Protein AF-A0A1Y2BJJ4-F1 (afdb_monomer)

pLDDT: mean 84.68, std 14.24, range [34.88, 98.19]

Nearest PDB structures (foldseek):
  5oen-assembly1_B  TM=4.700E-01  e=1.816E+00  Mus musculus
  6ox7-assembly1_C  TM=5.201E-01  e=9.234E+00  Homo sapiens

Mean predicted aligned error: 16.14 Å

Secondary structure (DSSP, 8-state):
------GGGS-HHHHHHHHHHHHHHS------PPPHHHHHHHHHHHHHHHHHHHTT-PPPPHHHHHHTS-SSTTS-----TTSPPPSS-------------GGG-TTTS----HHHHHHHTTTHHHHHHHHHHHHHHHHHHHHHHHHHS-TTTHHHHHHHHHHHHHHHHHHHHHHHHHHHHHHHHHHHHHHHHHHHHHHHTTPPP----HHHHHHHHHHHHHHHHHHHHHHHHHHHHHHHHHHHHHHHHHHH-SS-TT-----

Organism: NCBI:txid71784

Sequence (263 aa):
MKLILGLDTVPLETLARAQASLSLAHREQPEAGPSRNADAVAAVRAQLAETRKRKGRSERTDEEAERMRRDSKHAPTAMSSKKQVTRFRTVVTIPKAERRDPRFSTVSAGHVDPNLHSKAYDFLPGMLRSELEQLKSAVKVAIKAERNCPRAERPARVSERERLENELARMRTRVERTEREARERDVLSAAKKAEAQKRKDGKGEWYMKKSEKRDLLLKSKFNALEERGGKSAVKKAVEKKRKKIASKEKKSRPFAKGAKDDA

Foldseek 3Di:
DDDPDDPVPPPVVVVVVVVVVVVVVVCPDPPVDQPPLNVVVVVLVVVVVVVCVVVVPDDDPVVVVVQQDDPDPPDDGDDDPVDDDDPDDDDDDDPDDDPDDLVPDCVNVPDDDPVVVCVVPVCVLVVLVVVLVVLVVVLVVLVVCLVPDDPVCNVVSVVVSVVSVVVNVVSVVVNVVVVLVVLLVVLVVVVVVVQVVVVVVPDDDDDDDPVNSVVSSVVSVLVVQCVVPNPVSSVVVVVVVVVVVVVVVCVPDPDHDPPDPPD

Solvent-accessible surface area (backbone atoms only — not comparable to full-atom values): 16017 Å² total; per-residue (Å²): 136,86,84,87,75,62,78,85,79,54,58,67,68,60,55,53,52,51,50,50,51,48,55,46,69,75,45,68,72,81,66,87,61,75,50,75,64,54,52,51,51,49,48,51,51,50,52,54,51,50,59,40,56,77,65,72,57,76,82,75,54,71,69,62,53,56,75,53,55,57,96,44,96,84,53,80,68,86,74,66,87,88,60,78,81,72,93,68,81,88,81,79,85,72,87,75,86,76,89,64,57,60,84,79,23,64,83,70,62,45,80,84,54,72,68,59,51,50,62,78,48,58,63,49,68,59,52,53,51,52,52,45,53,51,38,53,51,51,37,55,49,33,54,51,50,40,71,73,45,57,82,87,52,31,66,62,36,50,54,51,31,53,52,41,50,52,48,41,54,52,46,52,51,50,48,55,49,52,56,49,53,51,51,53,50,51,56,53,48,50,53,51,53,54,49,54,49,45,37,73,77,67,45,74,97,78,79,83,49,75,65,58,53,50,51,52,50,50,51,52,54,48,50,56,37,29,75,75,52,33,70,64,44,42,51,52,53,52,50,54,49,50,54,53,48,55,52,48,54,64,68,67,46,95,62,64,95,82,67,71,85,91,122

Radius of gyration: 35.5 Å; Cα contacts (8 Å, |Δi|>4): 72; chains: 1; bounding box: 100×70×66 Å

InterPro domains:
  IPR009292 rRNA biogenesis protein RRP36 [PF06102] (70-251)
  IPR009292 rRNA biogenesis protein RRP36 [PTHR21738] (8-257)

Structure (mmCIF, N/CA/C/O backbone):
data_AF-A0A1Y2BJJ4-F1
#
_entry.id   AF-A0A1Y2BJJ4-F1
#
loop_
_atom_site.group_PDB
_atom_site.id
_atom_site.type_symbol
_atom_site.label_atom_id
_atom_site.label_alt_id
_atom_site.label_comp_id
_atom_site.label_asym_id
_atom_site.label_entity_id
_atom_site.label_seq_id
_atom_site.pdbx_PDB_ins_code
_atom_site.Cartn_x
_atom_site.Cartn_y
_atom_site.Cartn_z
_atom_site.occupancy
_atom_site.B_iso_or_equiv
_atom_site.auth_seq_id
_atom_site.auth_comp_id
_atom_site.auth_asym_id
_atom_site.auth_atom_id
_atom_site.pdbx_PDB_model_num
ATOM 1 N N . MET A 1 1 ? -74.609 3.498 25.469 1.00 42.56 1 MET A N 1
ATOM 2 C CA . MET A 1 1 ? -74.889 2.253 24.720 1.00 42.56 1 MET A CA 1
ATOM 3 C C . MET A 1 1 ? -73.599 1.791 24.059 1.00 42.56 1 MET A C 1
ATOM 5 O O . MET A 1 1 ? -73.027 2.554 23.295 1.00 42.56 1 MET A O 1
ATOM 9 N N . LYS A 1 2 ? -73.081 0.614 24.435 1.00 45.41 2 LYS A N 1
ATOM 10 C CA . LYS A 1 2 ? -71.845 0.036 23.878 1.00 45.41 2 LYS A CA 1
ATOM 11 C C . LYS A 1 2 ? -72.189 -0.692 22.576 1.00 45.41 2 LYS A C 1
ATOM 13 O O . LYS A 1 2 ? -72.869 -1.710 22.629 1.00 45.41 2 LYS A O 1
ATOM 18 N N . LEU A 1 3 ? -71.729 -0.181 21.437 1.00 50.12 3 LEU A N 1
ATOM 19 C CA . LEU A 1 3 ? -71.761 -0.916 20.173 1.00 50.12 3 LEU A CA 1
ATOM 20 C C . LEU A 1 3 ? -70.530 -1.825 20.126 1.00 50.12 3 LEU A C 1
ATOM 22 O O . LEU A 1 3 ? -69.419 -1.365 19.888 1.00 50.12 3 LEU A O 1
ATOM 26 N N . ILE A 1 4 ? -70.736 -3.110 20.406 1.00 56.97 4 ILE A N 1
ATOM 27 C CA . ILE A 1 4 ? -69.786 -4.176 20.082 1.00 56.97 4 ILE A CA 1
ATOM 28 C C . ILE A 1 4 ? -70.339 -4.824 18.813 1.00 56.97 4 ILE A C 1
ATOM 30 O O . ILE A 1 4 ? -71.107 -5.777 18.884 1.00 56.97 4 ILE A O 1
ATOM 34 N N . LEU A 1 5 ? -70.035 -4.245 17.654 1.00 60.94 5 LEU A N 1
ATOM 35 C CA . LEU A 1 5 ? -70.296 -4.877 16.362 1.00 60.94 5 LEU A CA 1
ATOM 36 C C . LEU A 1 5 ? -68.935 -5.202 15.748 1.00 60.94 5 LEU A C 1
ATOM 38 O O . LEU A 1 5 ? -68.121 -4.305 15.533 1.00 60.94 5 LEU A O 1
ATOM 42 N N . GLY A 1 6 ? -68.664 -6.495 15.570 1.00 66.00 6 GLY A N 1
ATOM 43 C CA . GLY A 1 6 ? -67.457 -6.980 14.903 1.00 66.00 6 GLY A CA 1
ATOM 44 C C . GLY A 1 6 ? -67.446 -6.598 13.422 1.00 66.00 6 GLY A C 1
ATOM 45 O O . GLY A 1 6 ? -68.491 -6.320 12.840 1.00 66.00 6 GLY A O 1
ATOM 46 N N . LEU A 1 7 ? -66.260 -6.598 12.810 1.00 64.19 7 LEU A N 1
ATOM 47 C CA . LEU A 1 7 ? -66.050 -6.222 11.402 1.00 64.19 7 LEU A CA 1
ATOM 48 C C . LEU A 1 7 ? -66.848 -7.086 10.405 1.00 64.19 7 LEU A C 1
ATOM 50 O O . LEU A 1 7 ? -67.048 -6.668 9.270 1.00 64.19 7 LEU A O 1
ATOM 54 N N . ASP A 1 8 ? -67.336 -8.246 10.842 1.00 71.06 8 ASP A N 1
ATOM 55 C CA . ASP A 1 8 ? -68.040 -9.233 10.018 1.00 71.06 8 ASP A CA 1
ATOM 56 C C . ASP A 1 8 ? -69.488 -8.830 9.686 1.00 71.06 8 ASP A C 1
ATOM 58 O O . ASP A 1 8 ? -70.072 -9.344 8.735 1.00 71.06 8 AS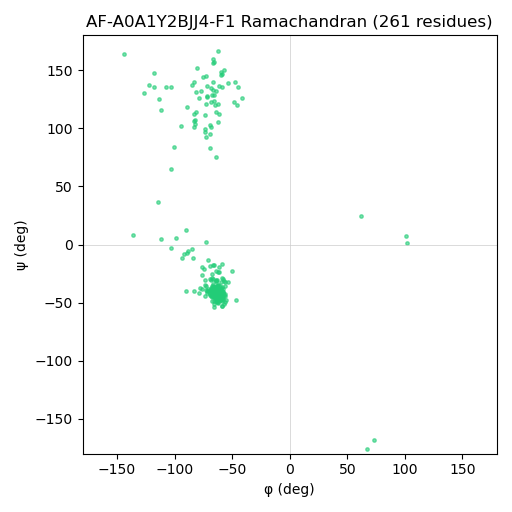P A O 1
ATOM 62 N N . THR A 1 9 ? -70.087 -7.907 10.451 1.00 80.38 9 THR A N 1
ATOM 63 C CA . THR A 1 9 ? -71.452 -7.403 10.195 1.00 80.38 9 THR A CA 1
ATOM 64 C C . THR A 1 9 ? -71.476 -6.205 9.249 1.00 80.38 9 THR A C 1
ATOM 66 O O . THR A 1 9 ? -72.548 -5.739 8.858 1.00 80.38 9 THR A O 1
ATOM 69 N N . VAL A 1 10 ? -70.302 -5.696 8.875 1.00 82.12 10 VAL A N 1
ATOM 70 C CA . VAL A 1 10 ? -70.159 -4.541 7.997 1.00 82.12 10 VAL A CA 1
ATOM 71 C C . VAL A 1 10 ? -70.114 -5.040 6.548 1.00 82.12 10 VAL A C 1
ATOM 73 O O . VAL A 1 10 ? -69.208 -5.798 6.197 1.00 82.12 10 VAL A O 1
ATOM 76 N N . PRO A 1 11 ? -71.067 -4.649 5.678 1.00 86.12 11 PRO A N 1
ATOM 77 C CA . PRO A 1 11 ? -71.100 -5.133 4.304 1.00 86.12 11 PRO A CA 1
ATOM 78 C C . PRO A 1 11 ? -69.801 -4.780 3.578 1.00 86.12 11 PRO A C 1
ATOM 80 O O . PRO A 1 11 ? -69.312 -3.650 3.667 1.00 86.12 11 PRO A O 1
ATOM 83 N N . LEU A 1 12 ? -69.254 -5.746 2.836 1.00 83.12 12 LEU A N 1
ATOM 84 C CA . LEU A 1 12 ? -67.922 -5.670 2.223 1.00 83.12 12 LEU A CA 1
ATOM 85 C C . LEU A 1 12 ? -67.727 -4.412 1.359 1.00 83.12 12 LEU A C 1
ATOM 87 O O . LEU A 1 12 ? -66.643 -3.838 1.305 1.00 83.12 12 LEU A O 1
ATOM 91 N N . GLU A 1 13 ? -68.804 -3.947 0.729 1.00 83.06 13 GLU A N 1
ATOM 92 C CA . GLU A 1 13 ? -68.834 -2.732 -0.081 1.00 83.06 13 GLU A CA 1
ATOM 93 C C . GLU A 1 13 ? -68.514 -1.470 0.736 1.00 83.06 13 GLU A C 1
ATOM 95 O O . GLU A 1 13 ? -67.790 -0.587 0.278 1.00 83.06 13 GLU A O 1
ATOM 100 N N . THR A 1 14 ? -68.976 -1.402 1.986 1.00 86.25 14 THR A N 1
ATOM 101 C CA . THR A 1 14 ? -68.681 -0.279 2.887 1.00 86.25 14 THR A CA 1
ATOM 102 C C . THR A 1 14 ? -67.240 -0.311 3.393 1.00 86.25 14 THR A C 1
ATOM 104 O O . THR A 1 14 ? -66.610 0.744 3.478 1.00 86.25 14 THR A O 1
ATOM 107 N N . LEU A 1 15 ? -66.670 -1.502 3.615 1.00 83.00 15 LEU A N 1
ATOM 108 C CA . LEU A 1 15 ? -65.241 -1.661 3.911 1.00 83.00 15 LEU A CA 1
ATOM 109 C C . LEU A 1 15 ? -64.368 -1.263 2.715 1.00 83.00 15 LEU A C 1
ATOM 111 O O . LEU A 1 15 ? -63.397 -0.528 2.890 1.00 83.00 15 LEU A O 1
ATOM 115 N N . ALA A 1 16 ? -64.738 -1.668 1.497 1.00 83.81 16 ALA A N 1
ATOM 116 C CA . ALA A 1 16 ? -64.024 -1.293 0.277 1.00 83.81 16 ALA A CA 1
ATOM 117 C C . ALA A 1 16 ? -64.062 0.227 0.037 1.00 83.81 16 ALA A C 1
ATOM 119 O O . ALA A 1 16 ? -63.047 0.837 -0.304 1.00 83.81 16 ALA A O 1
ATOM 120 N N . ARG A 1 17 ? -65.211 0.869 0.284 1.00 85.00 17 ARG A N 1
ATOM 121 C CA . ARG A 1 17 ? -65.374 2.325 0.159 1.00 85.00 17 ARG A CA 1
ATOM 122 C C . ARG A 1 17 ? -64.568 3.088 1.216 1.00 85.00 17 ARG A C 1
ATOM 124 O O . ARG A 1 17 ? -63.949 4.097 0.887 1.00 85.00 17 ARG A O 1
ATOM 131 N N . ALA A 1 18 ? -64.507 2.570 2.445 1.00 85.25 18 ALA A N 1
ATOM 132 C CA . ALA A 1 18 ? -63.682 3.122 3.520 1.00 85.25 18 ALA A CA 1
ATOM 133 C C . ALA A 1 18 ? -62.173 2.969 3.242 1.00 85.25 18 ALA A C 1
ATOM 135 O O . ALA A 1 18 ? -61.397 3.899 3.476 1.00 85.25 18 ALA A O 1
ATOM 136 N N . GLN A 1 19 ? -61.749 1.829 2.685 1.00 82.94 19 GLN A N 1
ATOM 137 C CA . GLN A 1 19 ? -60.368 1.621 2.239 1.00 82.94 19 GLN A CA 1
ATOM 138 C C . GLN A 1 19 ? -60.000 2.554 1.084 1.00 82.94 19 GLN A C 1
ATOM 140 O O . GLN A 1 19 ? -58.917 3.138 1.097 1.00 82.94 19 GLN A O 1
ATOM 145 N N . ALA A 1 20 ? -60.908 2.766 0.127 1.00 83.19 20 ALA A N 1
ATOM 146 C CA . ALA A 1 20 ? -60.702 3.721 -0.955 1.00 83.19 20 ALA A CA 1
ATOM 147 C C . ALA A 1 20 ? -60.554 5.154 -0.418 1.00 83.19 20 ALA A C 1
ATOM 149 O O . ALA A 1 20 ? -59.605 5.840 -0.796 1.00 83.19 20 ALA A O 1
ATOM 150 N N . SER A 1 21 ? -61.401 5.588 0.525 1.00 80.19 21 SER A N 1
ATOM 151 C CA . SER A 1 21 ? -61.276 6.918 1.139 1.00 80.19 21 SER A CA 1
ATOM 152 C C . SER A 1 21 ? -60.011 7.080 1.984 1.00 80.19 21 SER A C 1
ATOM 154 O O . SER A 1 21 ? -59.398 8.141 1.946 1.00 80.19 21 SER A O 1
ATOM 156 N N . LEU A 1 22 ? -59.566 6.034 2.690 1.00 75.44 22 LEU A N 1
ATOM 157 C CA . LEU A 1 22 ? -58.288 6.048 3.415 1.00 75.44 22 LEU A CA 1
ATOM 158 C C . LEU A 1 22 ? -57.094 6.091 2.457 1.00 75.44 22 LEU A C 1
ATOM 160 O O . LEU A 1 22 ? -56.135 6.818 2.704 1.00 75.44 22 LEU A O 1
ATOM 164 N N . SER A 1 23 ? -57.163 5.368 1.337 1.00 71.75 23 SER A N 1
ATOM 165 C CA . SER A 1 23 ? -56.130 5.416 0.300 1.00 71.75 23 SER A CA 1
ATOM 166 C C . SER A 1 23 ? -56.070 6.777 -0.399 1.00 71.75 23 SER A C 1
ATOM 168 O O . SER A 1 23 ? -54.989 7.198 -0.795 1.00 71.75 23 SER A O 1
ATOM 170 N N . LEU A 1 24 ? -57.200 7.490 -0.493 1.00 63.53 24 LEU A N 1
ATOM 171 C CA . LEU A 1 24 ? -57.272 8.857 -1.010 1.00 63.53 24 LEU A CA 1
ATOM 172 C C . LEU A 1 24 ? -56.756 9.877 0.016 1.00 63.53 24 LEU A C 1
ATOM 174 O O . LEU A 1 24 ? -56.043 10.797 -0.355 1.00 63.53 24 LEU A O 1
ATOM 178 N N . ALA A 1 25 ? -57.050 9.683 1.306 1.00 60.06 25 ALA A N 1
ATOM 179 C CA . ALA A 1 25 ? -56.547 10.529 2.392 1.00 60.06 25 ALA A CA 1
ATOM 180 C C . ALA A 1 25 ? -55.032 10.372 2.607 1.00 60.06 25 ALA A C 1
ATOM 182 O O . ALA A 1 25 ? -54.360 11.325 2.985 1.00 60.06 25 ALA A O 1
ATOM 183 N N . HIS A 1 26 ? -54.477 9.188 2.324 1.00 53.97 26 HIS A N 1
ATOM 184 C CA . HIS A 1 26 ? -53.027 8.978 2.319 1.00 53.97 26 HIS A CA 1
ATOM 185 C C . HIS A 1 26 ? -52.363 9.372 0.991 1.00 53.97 26 HIS A C 1
ATOM 187 O O . HIS A 1 26 ? -51.138 9.472 0.910 1.00 53.97 26 HIS A O 1
ATOM 193 N N . ARG A 1 27 ? -53.176 9.612 -0.040 1.00 49.84 27 ARG A N 1
ATOM 194 C CA . ARG A 1 27 ? -52.781 10.159 -1.331 1.00 49.84 27 ARG A CA 1
ATOM 195 C C . ARG A 1 27 ? -53.191 11.622 -1.371 1.00 49.84 27 ARG A C 1
ATOM 197 O O . ARG A 1 27 ? -53.997 12.035 -2.201 1.00 49.84 27 ARG A O 1
ATOM 204 N N . GLU A 1 28 ? -52.570 12.409 -0.491 1.00 43.84 28 GLU A N 1
ATOM 205 C CA . GLU A 1 28 ? -52.298 13.795 -0.847 1.00 43.84 28 GLU A CA 1
ATOM 206 C C . GLU A 1 28 ? -51.717 13.770 -2.262 1.00 43.84 28 GLU A C 1
ATOM 208 O O . GLU A 1 28 ? -50.749 13.059 -2.560 1.00 43.84 28 GLU A O 1
ATOM 213 N N . GLN A 1 29 ? -52.412 14.450 -3.166 1.00 34.88 29 GLN A N 1
ATOM 214 C CA . GLN A 1 29 ? -51.933 14.721 -4.507 1.00 34.88 29 GLN A CA 1
ATOM 215 C C . GLN A 1 29 ? -50.473 15.176 -4.390 1.00 34.88 29 GLN A C 1
ATOM 217 O O . GLN A 1 29 ? -50.183 16.028 -3.545 1.00 34.88 29 GLN A O 1
ATOM 222 N N . PRO A 1 30 ? -49.536 14.694 -5.224 1.00 40.62 30 PRO A N 1
ATOM 223 C CA . PRO A 1 30 ? -48.377 15.506 -5.493 1.00 40.62 30 PRO A CA 1
ATOM 224 C C . PRO A 1 30 ? -48.915 16.681 -6.312 1.00 40.62 30 PRO A C 1
ATOM 226 O O . PRO A 1 30 ? -48.859 16.676 -7.540 1.00 40.62 30 PRO A O 1
ATOM 229 N N . GLU A 1 31 ? -49.459 17.689 -5.626 1.00 38.31 31 GLU A N 1
ATOM 230 C CA . GLU A 1 31 ? -49.345 19.059 -6.098 1.00 38.31 31 GLU A CA 1
ATOM 231 C C . GLU A 1 31 ? -47.907 19.176 -6.584 1.00 38.31 31 GLU A C 1
ATOM 233 O O . GLU A 1 31 ? -46.984 18.752 -5.877 1.00 38.31 31 GLU A O 1
ATOM 238 N N . ALA A 1 32 ? -47.720 19.613 -7.827 1.00 44.50 32 ALA A N 1
ATOM 239 C CA . ALA A 1 32 ? -46.410 19.783 -8.428 1.00 44.50 32 ALA A CA 1
ATOM 240 C C . ALA A 1 32 ? -45.656 20.876 -7.654 1.00 44.50 32 ALA A C 1
ATOM 242 O O . ALA A 1 32 ? -45.529 22.015 -8.095 1.00 44.50 32 ALA A O 1
ATOM 243 N N . GLY A 1 33 ? -45.185 20.524 -6.459 1.00 44.94 33 GLY A N 1
ATOM 244 C CA . GLY A 1 33 ? -44.350 21.337 -5.615 1.00 44.94 33 GLY A CA 1
ATOM 245 C C . GLY A 1 33 ? -43.081 21.639 -6.393 1.00 44.94 33 GLY A C 1
ATOM 246 O O . GLY A 1 33 ? -42.644 20.806 -7.205 1.00 44.94 33 GLY A O 1
ATOM 247 N N . PRO A 1 34 ? -42.506 22.836 -6.205 1.00 45.28 34 PRO A N 1
ATOM 248 C CA . PRO A 1 34 ? -41.308 23.231 -6.919 1.00 45.28 34 PRO A CA 1
ATOM 249 C C . PRO A 1 34 ? -40.301 22.092 -6.807 1.00 45.28 34 PRO A C 1
ATOM 251 O O . PRO A 1 34 ? -40.007 21.599 -5.720 1.00 45.28 34 PRO A O 1
ATOM 254 N N . SER A 1 35 ? -39.855 21.577 -7.960 1.00 55.16 35 SER A N 1
ATOM 255 C CA . SER A 1 35 ? -38.906 20.465 -7.970 1.00 55.16 35 SER A CA 1
ATOM 256 C C . SER A 1 35 ? -37.779 20.794 -6.988 1.00 55.16 35 SER A C 1
ATOM 258 O O . SER A 1 35 ? -37.322 21.932 -6.946 1.00 55.16 35 SER A O 1
ATOM 260 N N . ARG A 1 36 ? -37.291 19.828 -6.208 1.00 62.59 36 ARG A N 1
ATOM 261 C CA . ARG A 1 36 ? -36.189 20.051 -5.248 1.00 62.59 36 ARG A CA 1
ATOM 262 C C . ARG A 1 36 ? -34.973 20.759 -5.881 1.00 62.59 36 ARG A C 1
ATOM 264 O O . ARG A 1 36 ? -34.190 21.410 -5.195 1.00 62.59 36 ARG A O 1
ATOM 271 N N . ASN A 1 37 ? -34.844 20.661 -7.206 1.00 62.09 37 ASN A N 1
ATOM 272 C CA . ASN A 1 37 ? -33.901 21.414 -8.027 1.00 62.09 37 ASN A CA 1
ATOM 273 C C . ASN A 1 37 ? -34.262 22.905 -8.179 1.00 62.09 37 ASN A C 1
ATOM 275 O O . ASN A 1 37 ? -33.367 23.736 -8.105 1.00 62.09 37 ASN A O 1
ATOM 279 N N . ALA A 1 38 ? -35.532 23.263 -8.376 1.00 69.06 38 ALA A N 1
ATOM 280 C CA . ALA A 1 38 ? -36.019 24.644 -8.393 1.00 69.06 38 ALA A CA 1
ATOM 281 C C . ALA A 1 38 ? -35.809 25.346 -7.042 1.00 69.06 38 ALA A C 1
ATOM 283 O O . ALA A 1 38 ? -35.283 26.458 -7.026 1.00 69.06 38 ALA A O 1
ATOM 284 N N . ASP A 1 39 ? -36.092 24.671 -5.925 1.00 72.88 39 ASP A N 1
ATOM 285 C CA . ASP A 1 39 ? -35.835 25.216 -4.583 1.00 72.88 39 ASP A CA 1
ATOM 286 C C . ASP A 1 39 ? -34.338 25.365 -4.304 1.00 72.88 39 ASP A C 1
ATOM 288 O O . ASP A 1 39 ? -33.890 26.391 -3.793 1.00 72.88 39 ASP A O 1
ATOM 292 N N . ALA A 1 40 ? -33.525 24.385 -4.716 1.00 72.75 40 ALA A N 1
ATOM 293 C CA . ALA A 1 40 ? -32.070 24.491 -4.632 1.00 72.75 40 ALA A CA 1
ATOM 294 C C . ALA A 1 40 ? -31.529 25.648 -5.493 1.00 72.75 40 ALA A C 1
ATOM 296 O O . ALA A 1 40 ? -30.629 26.371 -5.066 1.00 72.75 40 ALA A O 1
ATOM 297 N N . VAL A 1 41 ? -32.091 25.872 -6.685 1.00 73.25 41 VAL A N 1
ATOM 298 C CA . VAL A 1 41 ? -31.724 26.998 -7.559 1.00 73.25 41 VAL A CA 1
ATOM 299 C C . VAL A 1 41 ? -32.163 28.335 -6.953 1.00 73.25 41 VAL A C 1
ATOM 301 O O . VAL A 1 41 ? -31.401 29.302 -7.020 1.00 73.25 41 VAL A O 1
ATOM 304 N N . ALA A 1 42 ? -33.338 28.403 -6.324 1.00 81.06 42 ALA A N 1
ATOM 305 C CA . ALA A 1 42 ? -33.818 29.590 -5.618 1.00 81.06 42 ALA A CA 1
ATOM 306 C C . ALA A 1 42 ? -32.945 29.916 -4.394 1.00 81.06 42 ALA A C 1
ATOM 308 O O . ALA A 1 42 ? -32.522 31.061 -4.231 1.00 81.06 42 ALA A O 1
ATOM 309 N N . ALA A 1 43 ? -32.569 28.907 -3.604 1.00 80.56 43 ALA A N 1
ATOM 310 C CA . ALA A 1 43 ? -31.670 29.057 -2.463 1.00 80.56 43 ALA A CA 1
ATOM 311 C C . ALA A 1 43 ? -30.266 29.521 -2.888 1.00 80.56 43 ALA A C 1
ATOM 313 O O . ALA A 1 43 ? -29.705 30.437 -2.287 1.00 80.56 43 ALA A O 1
ATOM 314 N N . VAL A 1 44 ? -29.713 28.964 -3.973 1.00 79.12 44 VAL A N 1
ATOM 315 C CA . VAL A 1 44 ? -28.423 29.407 -4.534 1.00 79.12 44 VAL A CA 1
ATOM 316 C C . VAL A 1 44 ? -28.504 30.851 -5.041 1.00 79.12 44 VAL A C 1
ATOM 318 O O . VAL A 1 44 ? -27.572 31.629 -4.828 1.00 79.12 44 VAL A O 1
ATOM 321 N N . ARG A 1 45 ? -29.618 31.251 -5.674 1.00 81.00 45 ARG A N 1
ATOM 322 C CA . ARG A 1 45 ? -29.848 32.644 -6.098 1.00 81.00 45 ARG A CA 1
ATOM 323 C C . ARG A 1 45 ? -29.944 33.598 -4.906 1.00 81.00 45 ARG A C 1
ATOM 325 O O . ARG A 1 45 ? -29.337 34.667 -4.959 1.00 81.00 45 ARG A O 1
ATOM 332 N N . ALA A 1 46 ? -30.630 33.206 -3.834 1.00 83.00 46 ALA A N 1
ATOM 333 C CA . ALA A 1 46 ? -30.737 33.994 -2.608 1.00 83.00 46 ALA A CA 1
ATOM 334 C C . ALA A 1 46 ? -29.375 34.155 -1.908 1.00 83.00 46 ALA A C 1
ATOM 336 O O . ALA A 1 46 ? -28.971 35.274 -1.590 1.00 83.00 46 ALA A O 1
ATOM 337 N N . GLN A 1 47 ? -28.596 33.074 -1.782 1.00 79.12 47 GLN A N 1
ATOM 338 C CA . GLN A 1 47 ? -27.232 33.134 -1.242 1.00 79.12 47 GLN A CA 1
ATOM 339 C C . GLN A 1 47 ? -26.301 34.006 -2.100 1.00 79.12 47 GLN A C 1
ATOM 341 O O . GLN A 1 47 ? -25.473 34.761 -1.579 1.00 79.12 47 GLN A O 1
ATOM 346 N N . LEU A 1 48 ? -26.450 33.965 -3.428 1.00 77.19 48 LEU A N 1
ATOM 347 C CA . LEU A 1 48 ? -25.701 34.837 -4.333 1.00 77.19 48 LEU A CA 1
ATOM 348 C C . LEU A 1 48 ? -26.108 36.315 -4.182 1.00 77.19 48 LEU A C 1
ATOM 350 O O . LEU A 1 48 ? -25.256 37.196 -4.281 1.00 77.19 48 LEU A O 1
ATOM 354 N N . ALA A 1 49 ? -27.385 36.608 -3.931 1.00 77.94 49 ALA A N 1
ATOM 355 C CA . ALA A 1 49 ? -27.854 37.967 -3.671 1.00 77.94 49 ALA A CA 1
ATOM 356 C C . ALA A 1 49 ? -27.313 38.509 -2.337 1.00 77.94 49 ALA A C 1
ATOM 358 O O . ALA A 1 49 ? -26.812 39.633 -2.277 1.00 77.94 49 ALA A O 1
ATOM 359 N N . GLU A 1 50 ? -27.317 37.693 -1.285 1.00 77.94 50 GLU A N 1
ATOM 360 C CA . GLU A 1 50 ? -26.855 38.112 0.037 1.00 77.94 50 GLU A CA 1
ATOM 361 C C . GLU A 1 50 ? -25.333 38.308 0.098 1.00 77.94 50 GLU A C 1
ATOM 363 O O . GLU A 1 50 ? -24.845 39.302 0.640 1.00 77.94 50 GLU A O 1
ATOM 368 N N . THR A 1 51 ? -24.562 37.432 -0.552 1.00 75.94 51 THR A N 1
ATOM 369 C CA . THR A 1 51 ? -23.105 37.615 -0.692 1.00 75.94 51 THR A CA 1
ATOM 370 C C . THR A 1 51 ? -22.742 38.875 -1.486 1.00 75.94 51 THR A C 1
ATOM 372 O O . THR A 1 51 ? -21.716 39.498 -1.206 1.00 75.94 51 THR A O 1
ATOM 375 N N . ARG A 1 52 ? -23.584 39.302 -2.441 1.00 70.19 52 ARG A N 1
ATOM 376 C CA . ARG A 1 52 ? -23.412 40.570 -3.174 1.00 70.19 52 ARG A CA 1
ATOM 377 C C . ARG A 1 52 ? -23.722 41.789 -2.302 1.00 70.19 52 ARG A C 1
ATOM 379 O O . ARG A 1 52 ? -22.953 42.747 -2.369 1.00 70.19 52 ARG A O 1
ATOM 386 N N . LYS A 1 53 ? -24.761 41.728 -1.456 1.00 69.12 53 LYS A N 1
ATOM 387 C CA . LYS A 1 53 ? -25.094 42.785 -0.479 1.00 69.12 53 LYS A CA 1
ATOM 388 C C . LYS A 1 53 ? -23.998 42.955 0.577 1.00 69.12 53 LYS A C 1
ATOM 390 O O . LYS A 1 53 ? -23.531 44.068 0.793 1.00 69.12 53 LYS A O 1
ATOM 395 N N . ARG A 1 54 ? -23.488 41.855 1.150 1.00 67.75 54 ARG A N 1
ATOM 396 C CA . ARG A 1 54 ? -22.385 41.881 2.139 1.00 67.75 54 ARG A CA 1
ATOM 397 C C . ARG A 1 54 ? -21.078 42.462 1.593 1.00 67.75 54 ARG A C 1
ATOM 399 O O . ARG A 1 54 ? -20.256 42.945 2.360 1.00 67.75 54 ARG A O 1
ATOM 406 N N . LYS A 1 55 ? -20.875 42.426 0.272 1.00 62.31 55 LYS A N 1
ATOM 407 C CA . LYS A 1 55 ? -19.678 42.960 -0.395 1.00 62.31 55 LYS A CA 1
ATOM 408 C C . LYS A 1 55 ? -19.814 44.437 -0.808 1.00 62.31 55 LYS A C 1
ATOM 410 O O . LYS A 1 55 ? -19.004 44.905 -1.603 1.00 62.31 55 LYS A O 1
ATOM 415 N N . GLY A 1 56 ? -20.834 45.151 -0.316 1.00 53.38 56 GLY A N 1
ATOM 416 C CA . GLY A 1 56 ? -21.009 46.593 -0.542 1.00 53.38 56 GLY A CA 1
ATOM 417 C C . GLY A 1 56 ? -21.195 46.977 -2.012 1.00 53.38 56 GLY A C 1
ATOM 418 O O . GLY A 1 56 ? -20.855 48.085 -2.418 1.00 53.38 56 GLY A O 1
ATOM 419 N N . ARG A 1 57 ? -21.674 46.052 -2.852 1.00 56.31 57 ARG A N 1
ATOM 420 C CA . ARG A 1 57 ? -21.875 46.318 -4.275 1.00 56.31 57 ARG A CA 1
ATOM 421 C C . ARG A 1 57 ? -23.222 47.013 -4.454 1.00 56.31 57 ARG A C 1
ATOM 423 O O . ARG A 1 57 ? -24.241 46.335 -4.359 1.00 56.31 57 ARG A O 1
ATOM 430 N N . SER A 1 58 ? -23.214 48.317 -4.736 1.00 56.81 58 SER A N 1
ATOM 431 C CA . SER A 1 58 ? -24.425 49.036 -5.140 1.00 56.81 58 SER A CA 1
ATOM 432 C C . SER A 1 58 ? -25.080 48.333 -6.333 1.00 56.81 58 SER A C 1
ATOM 434 O O . SER A 1 58 ? -24.407 47.802 -7.232 1.00 56.81 58 SER A O 1
ATOM 436 N N . GLU A 1 59 ? -26.405 48.250 -6.299 1.00 59.53 59 GLU A N 1
ATOM 437 C CA . GLU A 1 59 ? -27.192 47.800 -7.439 1.00 59.53 59 GLU A CA 1
ATOM 438 C C . GLU A 1 59 ? -26.996 48.843 -8.545 1.00 59.53 59 GLU A C 1
ATOM 440 O O . GLU A 1 59 ? -27.209 50.033 -8.331 1.00 59.53 59 GLU A O 1
ATOM 445 N N . ARG A 1 60 ? -26.457 48.415 -9.694 1.00 60.06 60 ARG A N 1
ATOM 446 C CA . ARG A 1 60 ? -26.367 49.297 -10.865 1.00 60.06 60 ARG A CA 1
ATOM 447 C C . ARG A 1 60 ? -27.786 49.522 -11.354 1.00 60.06 60 ARG A C 1
ATOM 449 O O . ARG A 1 60 ? -28.523 48.541 -11.446 1.00 60.06 60 ARG A O 1
ATOM 456 N N . THR A 1 61 ? -28.136 50.767 -11.654 1.00 66.62 61 THR A N 1
ATOM 457 C CA . THR A 1 61 ? -29.427 51.087 -12.264 1.00 66.62 61 THR A CA 1
ATOM 458 C C . THR A 1 61 ? -29.549 50.354 -13.597 1.00 66.62 61 THR A C 1
ATOM 460 O O . THR A 1 61 ? -28.543 50.102 -14.274 1.00 66.62 61 THR A O 1
ATOM 463 N N . ASP A 1 62 ? -30.772 49.980 -13.971 1.00 65.69 62 ASP A N 1
ATOM 464 C CA . ASP A 1 62 ? -31.017 49.210 -15.195 1.00 65.69 62 ASP A CA 1
ATOM 465 C C . ASP A 1 62 ? -30.468 49.931 -16.441 1.00 65.69 62 ASP A C 1
ATOM 467 O O . ASP A 1 62 ? -29.901 49.295 -17.329 1.00 65.69 62 ASP A O 1
ATOM 471 N N . GLU A 1 63 ? -30.467 51.266 -16.439 1.00 66.25 63 GLU A N 1
ATOM 472 C CA . GLU A 1 63 ? -29.878 52.099 -17.494 1.00 66.25 63 GLU A CA 1
ATOM 473 C C . GLU A 1 63 ? -28.350 51.960 -17.635 1.00 66.25 63 GLU A C 1
ATOM 475 O O . GLU A 1 63 ? -27.814 51.966 -18.745 1.00 66.25 63 GLU A O 1
ATOM 480 N N . GLU A 1 64 ? -27.611 51.832 -16.528 1.00 66.06 64 GLU A N 1
ATOM 481 C CA . GLU A 1 64 ? -26.157 51.620 -16.570 1.00 66.06 64 GLU A CA 1
ATOM 482 C C . GLU A 1 64 ? -25.833 50.186 -17.020 1.00 66.06 64 GLU A C 1
ATOM 484 O O . GLU A 1 64 ? -24.812 49.930 -17.664 1.00 66.06 64 GLU A O 1
ATOM 489 N N . ALA A 1 65 ? -26.716 49.234 -16.703 1.00 67.56 65 ALA A N 1
ATOM 490 C CA . ALA A 1 65 ? -26.600 47.861 -17.169 1.00 67.56 65 ALA A CA 1
ATOM 491 C C . ALA A 1 65 ? -26.839 47.755 -18.681 1.00 67.56 65 ALA A C 1
ATOM 493 O O . ALA A 1 65 ? -26.086 47.032 -19.333 1.00 67.56 65 ALA A O 1
ATOM 494 N N . GLU A 1 66 ? -27.808 48.495 -19.231 1.00 71.56 66 GLU A N 1
ATOM 495 C CA . GLU A 1 66 ? -28.103 48.555 -20.668 1.00 71.56 66 GLU A CA 1
ATOM 496 C C . GLU A 1 66 ? -26.936 49.116 -21.486 1.00 71.56 66 GLU A C 1
ATOM 498 O O . GLU A 1 66 ? -26.524 48.492 -22.462 1.00 71.56 66 GLU A O 1
ATOM 503 N N . ARG A 1 67 ? -26.310 50.212 -21.034 1.00 70.50 67 ARG A N 1
ATOM 504 C CA . ARG A 1 67 ? -25.140 50.821 -21.707 1.00 70.50 67 ARG A CA 1
ATOM 505 C C . ARG A 1 67 ? -23.880 49.947 -21.688 1.00 70.50 67 ARG A C 1
ATOM 507 O O . ARG A 1 67 ? -22.951 50.193 -22.448 1.00 70.50 67 ARG A O 1
ATOM 514 N N . MET A 1 68 ? -23.823 48.940 -20.814 1.00 68.94 68 MET A N 1
ATOM 515 C CA . MET A 1 68 ? -22.732 47.958 -20.758 1.00 68.94 68 MET A CA 1
ATOM 516 C C . MET A 1 68 ? -23.079 46.636 -21.461 1.00 68.94 68 MET A C 1
ATOM 518 O O . MET A 1 68 ? -22.306 45.674 -21.368 1.00 68.94 68 MET A O 1
ATOM 522 N N . ARG A 1 69 ? -24.236 46.538 -22.133 1.00 76.19 69 ARG A N 1
ATOM 523 C CA . ARG A 1 69 ? -24.569 45.372 -22.963 1.00 76.19 69 ARG A CA 1
ATOM 524 C C . ARG A 1 69 ? -23.721 45.411 -24.231 1.00 76.19 69 ARG A C 1
ATOM 526 O O . ARG A 1 69 ? -23.372 46.465 -24.740 1.00 76.19 69 ARG A O 1
ATOM 533 N N . ARG A 1 70 ? -23.337 44.227 -24.704 1.00 79.94 70 ARG A N 1
ATOM 534 C CA . ARG A 1 70 ? -22.617 44.081 -25.970 1.00 79.94 70 ARG A CA 1
ATOM 535 C C . ARG A 1 70 ? -23.605 44.065 -27.121 1.00 79.94 70 ARG A C 1
ATOM 537 O O . ARG A 1 70 ? -24.590 43.333 -27.036 1.00 79.94 70 ARG A O 1
ATOM 544 N N . ASP A 1 71 ? -23.247 44.724 -28.214 1.00 80.81 71 ASP A N 1
ATOM 545 C CA . ASP A 1 71 ? -24.045 44.717 -29.445 1.00 80.81 71 ASP A CA 1
ATOM 546 C C . ASP A 1 71 ? -24.036 43.341 -30.138 1.00 80.81 71 ASP A C 1
ATOM 548 O O . ASP A 1 71 ? -25.016 42.934 -30.755 1.00 80.81 71 ASP A O 1
ATOM 552 N N . SER A 1 72 ? -22.957 42.559 -29.991 1.00 86.88 72 SER A N 1
ATOM 553 C CA . SER A 1 72 ? -22.862 41.191 -30.520 1.00 86.88 72 SER A CA 1
ATOM 554 C C . SER A 1 72 ? -22.072 40.255 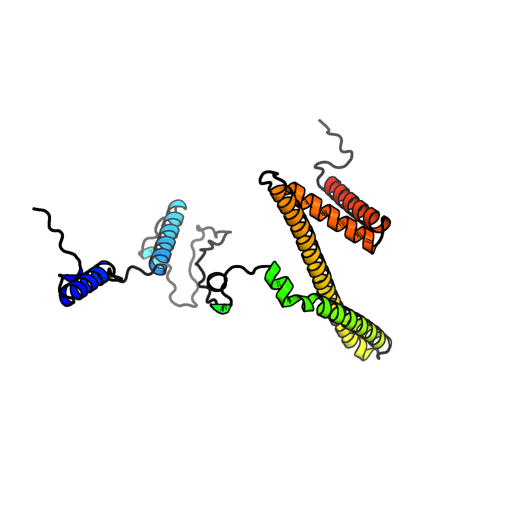-29.596 1.00 86.88 72 SER A C 1
ATOM 556 O O . SER A 1 72 ? -21.345 40.685 -28.697 1.00 86.88 72 SER A O 1
ATOM 558 N N . LYS A 1 73 ? -22.188 38.933 -29.800 1.00 86.44 73 LYS A N 1
ATOM 559 C CA . LYS A 1 73 ? -21.493 37.932 -28.961 1.00 86.44 73 LYS A CA 1
ATOM 560 C C . LYS A 1 73 ? -19.964 38.012 -29.061 1.00 86.44 73 LYS A C 1
ATOM 562 O O . LYS A 1 73 ? -19.292 37.572 -28.125 1.00 86.44 73 LYS A O 1
ATOM 567 N N . HIS A 1 74 ? -19.440 38.578 -30.146 1.00 88.38 74 HIS A N 1
ATOM 568 C CA . HIS A 1 74 ? -18.004 38.692 -30.411 1.00 88.38 74 HIS A CA 1
ATOM 569 C C . HIS A 1 74 ? -17.447 40.099 -30.153 1.00 88.38 74 HIS A C 1
ATOM 571 O O . HIS A 1 74 ? -16.239 40.291 -30.244 1.00 88.38 74 HIS A O 1
ATOM 577 N N . ALA A 1 75 ? -18.291 41.069 -29.787 1.00 84.88 75 ALA A N 1
ATOM 578 C CA . ALA A 1 75 ? -17.838 42.414 -29.454 1.00 84.88 75 ALA A CA 1
ATOM 579 C C . ALA A 1 75 ? -17.180 42.470 -28.056 1.00 84.88 75 ALA A C 1
ATOM 581 O O . ALA A 1 75 ? -17.640 41.781 -27.132 1.00 84.88 75 ALA A O 1
ATOM 582 N N . PRO A 1 76 ? -16.125 43.286 -27.861 1.00 84.06 76 PRO A N 1
ATOM 583 C CA . PRO A 1 76 ? -15.571 43.566 -26.537 1.00 84.06 76 PRO A CA 1
ATOM 584 C C . PRO A 1 76 ? -16.575 44.343 -25.668 1.00 84.06 76 PRO A C 1
ATOM 586 O O . PRO A 1 76 ? -17.481 44.996 -26.171 1.00 84.06 76 PRO A O 1
ATOM 589 N N . THR A 1 77 ? -16.438 44.268 -24.340 1.00 81.81 77 THR A N 1
ATOM 590 C CA . THR A 1 77 ? -17.269 45.040 -23.391 1.00 81.81 77 THR A CA 1
ATOM 591 C C . THR A 1 77 ? -16.400 45.984 -22.579 1.00 81.81 77 THR A C 1
ATOM 593 O O . THR A 1 77 ? -15.369 45.563 -22.052 1.00 81.81 77 THR A O 1
ATOM 596 N N . ALA A 1 78 ? -16.839 47.231 -22.415 1.00 76.88 78 ALA A N 1
ATOM 597 C CA . ALA A 1 78 ? -16.194 48.171 -21.511 1.00 76.88 78 ALA A CA 1
ATOM 598 C C . ALA A 1 78 ? -16.361 47.722 -20.046 1.00 76.88 78 ALA A C 1
ATOM 600 O O . ALA A 1 78 ? -17.453 47.363 -19.600 1.00 76.88 78 ALA A O 1
ATOM 601 N N . MET A 1 79 ? -15.269 47.748 -19.280 1.00 76.81 79 MET A N 1
ATOM 602 C CA . MET A 1 79 ? -15.269 47.502 -17.836 1.00 76.81 79 MET A CA 1
ATOM 603 C C . MET A 1 79 ? -14.685 48.716 -17.115 1.00 76.81 79 MET A C 1
ATOM 605 O O . MET A 1 79 ? -13.673 49.263 -17.540 1.00 76.81 79 MET A O 1
ATOM 609 N N . SER A 1 80 ? -15.303 49.129 -16.005 1.00 80.31 80 SER A N 1
ATOM 610 C CA . SER A 1 80 ? -14.794 50.242 -15.195 1.00 80.31 80 SER A CA 1
ATOM 611 C C . SER A 1 80 ? -13.450 49.892 -14.551 1.00 80.31 80 SER A C 1
ATOM 613 O O . SER A 1 80 ? -13.344 48.881 -13.852 1.00 80.31 80 SER A O 1
ATOM 615 N N . SER A 1 81 ? -12.452 50.762 -14.721 1.00 79.19 81 SER A N 1
ATOM 616 C CA . SER A 1 81 ? -11.118 50.637 -14.110 1.00 79.19 81 SER A CA 1
ATOM 617 C C . SER A 1 81 ? -11.147 50.675 -12.578 1.00 79.19 81 SER A C 1
ATOM 619 O O . SER A 1 81 ? -10.269 50.117 -11.926 1.00 79.19 81 SER A O 1
ATOM 621 N N . LYS A 1 82 ? -12.193 51.268 -11.985 1.00 81.06 82 LYS A N 1
ATOM 622 C CA . LYS A 1 82 ? -12.407 51.325 -10.528 1.00 81.06 82 LYS A CA 1
ATOM 623 C C . LYS A 1 82 ? -12.782 49.964 -9.933 1.00 81.06 82 LYS A C 1
ATOM 625 O O . LYS A 1 82 ? -12.767 49.786 -8.717 1.00 81.06 82 LYS A O 1
ATOM 630 N N . LYS A 1 83 ? -13.140 48.989 -10.773 1.00 77.19 83 LYS A N 1
ATOM 631 C CA . LYS A 1 83 ? -13.550 47.659 -10.335 1.00 77.19 83 LYS A CA 1
ATOM 632 C C . LYS A 1 83 ? -12.358 46.703 -10.347 1.00 77.19 83 LYS A C 1
ATOM 634 O O . LYS A 1 83 ? -11.994 46.157 -11.383 1.00 77.19 83 LYS A O 1
ATOM 639 N N . GLN A 1 84 ? -11.799 46.448 -9.168 1.00 81.50 84 GLN A N 1
ATOM 640 C CA . GLN A 1 84 ? -10.712 45.483 -8.998 1.00 81.50 84 GLN A CA 1
ATOM 641 C C . GLN A 1 84 ? -11.141 44.060 -9.403 1.00 81.50 84 GLN A C 1
ATOM 643 O O . GLN A 1 84 ? -12.220 43.581 -9.035 1.00 81.50 84 GLN A O 1
ATOM 648 N N . VAL A 1 85 ? -10.274 43.360 -10.140 1.00 79.44 85 VAL A N 1
ATOM 649 C CA . VAL A 1 85 ? -10.474 41.951 -10.505 1.00 79.44 85 VAL A CA 1
ATOM 650 C C . VAL A 1 85 ? -10.271 41.082 -9.264 1.00 79.44 85 VAL A C 1
ATOM 652 O O . VAL A 1 85 ? -9.249 41.164 -8.584 1.00 79.44 85 VAL A O 1
ATOM 655 N N . THR A 1 86 ? -11.242 40.228 -8.944 1.00 80.06 86 THR A N 1
ATOM 656 C CA . THR A 1 86 ? -11.126 39.327 -7.792 1.00 80.06 86 THR A CA 1
ATOM 657 C C . THR A 1 86 ? -10.107 38.227 -8.077 1.00 80.06 86 THR A C 1
ATOM 659 O O . THR A 1 86 ? -10.243 37.506 -9.062 1.00 80.06 86 THR A O 1
ATOM 662 N N . ARG A 1 87 ? -9.136 38.036 -7.178 1.00 82.69 87 ARG A N 1
ATOM 663 C CA . ARG A 1 87 ? -8.124 36.967 -7.293 1.00 82.69 87 ARG A CA 1
ATOM 664 C C . ARG A 1 87 ? -8.709 35.557 -7.126 1.00 82.69 87 ARG A C 1
ATOM 666 O O . ARG A 1 87 ? -8.148 34.601 -7.648 1.00 82.69 87 ARG A O 1
ATOM 673 N N . PHE A 1 88 ? -9.836 35.428 -6.421 1.00 81.69 88 PHE A N 1
ATOM 674 C CA . PHE A 1 88 ? -10.500 34.151 -6.151 1.00 81.69 88 PHE A CA 1
ATOM 675 C C . PHE A 1 88 ? -11.783 34.006 -6.971 1.00 81.69 88 PHE A C 1
ATOM 677 O O . PHE A 1 88 ? -12.589 34.935 -7.045 1.00 81.69 88 PHE A O 1
ATOM 684 N N . ARG A 1 89 ? -11.989 32.825 -7.562 1.00 81.00 89 ARG A N 1
ATOM 685 C CA . ARG A 1 89 ? -13.236 32.470 -8.254 1.00 81.00 89 ARG A CA 1
ATOM 686 C C . ARG A 1 89 ? -14.272 32.025 -7.221 1.00 81.00 89 ARG A C 1
ATOM 688 O O . ARG A 1 89 ? -13.978 31.167 -6.395 1.00 81.00 89 ARG A O 1
ATOM 695 N N . THR A 1 90 ? -15.489 32.560 -7.291 1.00 79.56 90 THR A N 1
ATOM 696 C CA . THR A 1 90 ? -16.623 32.044 -6.511 1.00 79.56 90 THR A CA 1
ATOM 697 C C . THR A 1 90 ? -17.075 30.720 -7.126 1.00 79.56 90 THR A C 1
ATOM 699 O O . THR A 1 90 ? -17.760 30.706 -8.146 1.00 79.56 90 THR A O 1
ATOM 702 N N . VAL A 1 91 ? -16.644 29.601 -6.542 1.00 80.75 91 VAL A N 1
ATOM 703 C CA . VAL A 1 91 ? -17.067 28.260 -6.962 1.00 80.75 91 VAL A CA 1
ATOM 704 C C . VAL A 1 91 ? -18.414 27.963 -6.311 1.00 80.75 91 VAL A C 1
ATOM 706 O O . VAL A 1 91 ? -18.482 27.688 -5.117 1.00 80.75 91 VAL A O 1
ATOM 709 N N . VAL A 1 92 ? -19.492 28.043 -7.088 1.00 81.88 92 VAL A N 1
ATOM 710 C CA . VAL A 1 92 ? -20.820 27.599 -6.648 1.00 81.88 92 VAL A CA 1
ATOM 711 C C . VAL A 1 92 ? -20.884 26.085 -6.824 1.00 81.88 92 VAL A C 1
ATOM 713 O O . VAL A 1 92 ? -20.802 25.584 -7.946 1.00 81.88 92 VAL A O 1
ATOM 716 N N . THR A 1 93 ? -20.991 25.343 -5.723 1.00 80.44 93 THR A N 1
ATOM 717 C CA . THR A 1 93 ? -21.120 23.883 -5.758 1.00 80.44 93 THR A CA 1
ATOM 718 C C . THR A 1 93 ? -22.523 23.507 -6.218 1.00 80.44 93 THR A C 1
ATOM 720 O O . THR A 1 93 ? -23.465 23.495 -5.430 1.00 80.44 93 THR A O 1
ATOM 723 N N . ILE A 1 94 ? -22.665 23.218 -7.509 1.00 83.69 94 ILE A N 1
ATOM 724 C CA . ILE A 1 94 ? -23.900 22.665 -8.066 1.00 83.69 94 ILE A CA 1
ATOM 725 C C . ILE A 1 94 ? -23.916 21.165 -7.729 1.00 83.69 94 ILE A C 1
ATOM 727 O O . ILE A 1 94 ? -22.940 20.480 -8.056 1.00 83.69 94 ILE A O 1
ATOM 731 N N . PRO A 1 95 ? -24.971 20.628 -7.085 1.00 81.31 95 PRO A N 1
ATOM 732 C CA . PRO A 1 95 ? -25.074 19.193 -6.852 1.00 81.31 95 PRO A CA 1
ATOM 733 C C . PRO A 1 95 ? -25.120 18.472 -8.204 1.00 81.31 95 PRO A C 1
ATOM 735 O O . PRO A 1 95 ? -26.061 18.622 -8.982 1.00 81.31 95 PRO A O 1
ATOM 738 N N . LYS A 1 96 ? -24.064 17.716 -8.517 1.00 82.44 96 LYS A N 1
ATOM 739 C CA . LYS A 1 96 ? -23.983 16.942 -9.756 1.00 82.44 96 LYS A CA 1
ATOM 740 C C . LYS A 1 96 ? -24.923 15.744 -9.646 1.00 82.44 96 LYS A C 1
ATOM 742 O O . LYS A 1 96 ? -24.747 14.906 -8.766 1.00 82.44 96 LYS A O 1
ATOM 747 N N . ALA A 1 97 ? -25.887 15.637 -10.558 1.00 80.19 97 ALA A N 1
ATOM 748 C CA . ALA A 1 97 ? -26.703 14.437 -10.689 1.00 80.19 97 ALA A CA 1
ATOM 749 C C . ALA A 1 97 ? -25.832 13.290 -11.225 1.00 80.19 97 ALA A C 1
ATOM 751 O O . ALA A 1 97 ? -25.482 13.244 -12.407 1.00 80.19 97 ALA A O 1
ATOM 752 N N . GLU A 1 98 ? -25.434 12.377 -10.346 1.00 80.19 98 GLU A N 1
ATOM 753 C CA . GLU A 1 98 ? -24.697 11.179 -10.729 1.00 80.19 98 GLU A CA 1
ATOM 754 C C . GLU A 1 98 ? -25.682 10.116 -11.215 1.00 80.19 98 GLU A C 1
ATOM 756 O O . GLU A 1 98 ? -26.399 9.503 -10.426 1.00 80.19 98 GLU A O 1
ATOM 761 N N . ARG A 1 99 ? -25.717 9.878 -12.530 1.00 81.56 99 ARG A N 1
ATOM 762 C CA . ARG A 1 99 ? -26.406 8.711 -13.092 1.00 81.56 99 ARG A CA 1
ATOM 763 C C . ARG A 1 99 ? -25.619 7.463 -12.685 1.00 81.56 99 ARG A C 1
ATOM 765 O O . ARG A 1 99 ? -24.561 7.197 -13.249 1.00 81.56 99 ARG A O 1
ATOM 772 N N . ARG A 1 100 ? -26.093 6.746 -11.665 1.00 83.44 100 ARG A N 1
ATOM 773 C CA . ARG A 1 100 ? -25.476 5.508 -11.164 1.00 83.44 100 ARG A CA 1
ATOM 774 C C . ARG A 1 100 ? -26.280 4.303 -11.649 1.00 83.44 100 ARG A C 1
ATOM 776 O O . ARG A 1 100 ? -27.504 4.321 -11.577 1.00 83.44 100 ARG A O 1
ATOM 783 N N . ASP A 1 101 ? -25.590 3.268 -12.124 1.00 86.62 101 ASP A N 1
ATOM 784 C CA . ASP A 1 101 ? -26.209 1.967 -12.410 1.00 86.62 101 ASP A CA 1
ATOM 785 C C . ASP A 1 101 ? -26.681 1.360 -11.079 1.00 86.62 101 ASP A C 1
ATOM 787 O O . ASP A 1 101 ? -25.847 1.222 -10.178 1.00 86.62 101 ASP A O 1
ATOM 791 N N . PRO A 1 102 ? -27.972 1.012 -10.915 1.00 85.56 102 PRO A N 1
ATOM 792 C CA . PRO A 1 102 ? -28.492 0.481 -9.658 1.00 85.56 102 PRO A CA 1
ATOM 793 C C . PRO A 1 102 ? -27.740 -0.771 -9.198 1.00 85.56 102 PRO A C 1
ATOM 795 O O . PRO A 1 102 ? -27.522 -0.927 -8.004 1.00 85.56 102 PRO A O 1
ATOM 798 N N . ARG A 1 103 ? -27.239 -1.612 -10.109 1.00 83.06 103 ARG A N 1
ATOM 799 C CA . ARG A 1 103 ? -26.490 -2.832 -9.750 1.00 83.06 103 ARG A CA 1
ATOM 800 C C . ARG A 1 103 ? -25.181 -2.531 -9.029 1.00 83.06 103 ARG A C 1
ATOM 802 O O . ARG A 1 103 ? -24.730 -3.308 -8.197 1.00 83.06 103 ARG A O 1
ATOM 809 N N . PHE A 1 104 ? -24.571 -1.400 -9.367 1.00 80.00 104 PHE A N 1
ATOM 810 C CA . PHE A 1 104 ? -23.277 -0.971 -8.842 1.00 80.00 104 PHE A CA 1
ATOM 811 C C . PHE A 1 104 ? -23.402 0.252 -7.932 1.00 80.00 104 PHE A C 1
ATOM 813 O O . PHE A 1 104 ? -22.398 0.816 -7.492 1.00 80.00 104 PHE A O 1
ATOM 820 N N . SER A 1 105 ? -24.630 0.699 -7.663 1.00 82.75 105 SER A N 1
ATOM 821 C CA . SER A 1 105 ? -24.860 1.840 -6.801 1.00 82.75 105 SER A CA 1
ATOM 822 C C . SER A 1 105 ? -24.678 1.401 -5.351 1.00 82.75 105 SER A C 1
ATOM 824 O O . SER A 1 105 ? -25.235 0.399 -4.903 1.00 82.75 105 SER A O 1
ATOM 826 N N . THR A 1 106 ? -23.919 2.187 -4.589 1.00 81.56 106 THR A N 1
ATOM 827 C CA . THR A 1 106 ? -23.744 1.979 -3.144 1.00 81.56 106 THR A CA 1
ATOM 828 C C . THR A 1 106 ? -25.063 2.089 -2.377 1.00 81.56 106 THR A C 1
ATOM 830 O O . THR A 1 106 ? -25.153 1.627 -1.247 1.00 81.56 106 THR A O 1
ATOM 833 N N . VAL A 1 107 ? -26.077 2.719 -2.983 1.00 79.00 107 VAL A N 1
ATOM 834 C CA . VAL A 1 107 ? -27.415 2.900 -2.407 1.00 79.00 107 VAL A CA 1
ATOM 835 C C . VAL A 1 107 ? -28.240 1.618 -2.530 1.00 79.00 107 VAL A C 1
ATOM 837 O O . VAL A 1 107 ? -28.917 1.247 -1.581 1.00 79.00 107 VAL A O 1
ATOM 840 N N . SER A 1 108 ? -28.172 0.931 -3.673 1.00 78.56 108 SER A N 1
ATOM 841 C CA . SER A 1 108 ? -28.991 -0.258 -3.948 1.00 78.56 108 SER A CA 1
ATOM 842 C C . SER A 1 108 ? -28.317 -1.562 -3.518 1.00 78.56 108 SER A C 1
ATOM 844 O O . SER A 1 108 ? -28.988 -2.441 -2.993 1.00 78.56 108 SER A O 1
ATOM 846 N N . ALA A 1 109 ? -27.005 -1.703 -3.735 1.00 78.12 109 ALA A N 1
ATOM 847 C CA . ALA A 1 109 ? -26.269 -2.939 -3.448 1.00 78.12 109 ALA A CA 1
ATOM 848 C C . ALA A 1 109 ? -25.702 -3.004 -2.013 1.00 78.12 109 ALA A C 1
ATOM 850 O O . ALA A 1 109 ? -25.173 -4.036 -1.604 1.00 78.12 109 ALA A O 1
ATOM 8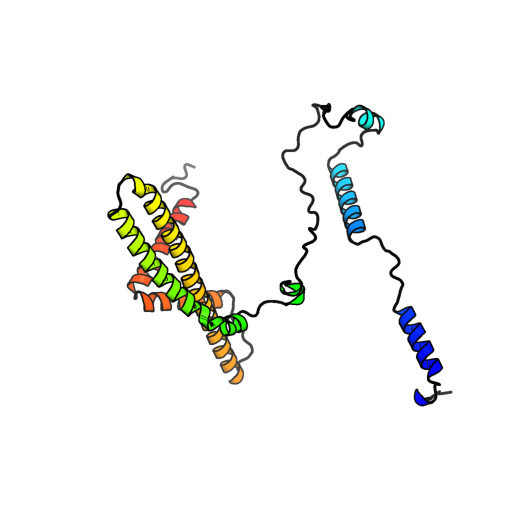51 N N . GLY A 1 110 ? -25.801 -1.915 -1.242 1.00 82.88 110 GLY A N 1
ATOM 852 C CA . GLY A 1 110 ? -25.245 -1.821 0.108 1.00 82.88 110 GLY A CA 1
ATOM 853 C C . GLY A 1 110 ? -23.714 -1.706 0.145 1.00 82.88 110 GLY A C 1
ATOM 854 O O . GLY A 1 110 ? -23.049 -1.446 -0.860 1.00 82.88 110 GLY A O 1
ATOM 855 N N . HIS A 1 111 ? -23.140 -1.857 1.343 1.00 83.88 111 HIS A N 1
ATOM 856 C CA . HIS A 1 111 ? -21.689 -1.839 1.540 1.00 83.88 111 HIS A CA 1
ATOM 857 C C . HIS A 1 111 ? -21.102 -3.230 1.285 1.00 83.88 111 HIS A C 1
ATOM 859 O O . HIS A 1 111 ? -21.642 -4.229 1.747 1.00 83.88 111 HIS A O 1
ATOM 865 N N . VAL A 1 112 ? -19.968 -3.295 0.581 1.00 85.94 112 VAL A N 1
ATOM 866 C CA . VAL A 1 112 ? -19.296 -4.568 0.288 1.00 85.94 112 VAL A CA 1
ATOM 867 C C . VAL A 1 112 ? -18.731 -5.175 1.568 1.00 85.94 112 VAL A C 1
ATOM 869 O O . VAL A 1 112 ? -17.864 -4.576 2.209 1.00 85.94 112 VAL A O 1
ATOM 872 N N . ASP A 1 113 ? -19.153 -6.399 1.886 1.00 89.81 113 ASP A N 1
ATOM 873 C CA . ASP A 1 113 ? -18.601 -7.164 2.998 1.00 89.81 113 ASP A CA 1
ATOM 874 C C . ASP A 1 113 ? -17.194 -7.689 2.668 1.00 89.81 113 ASP A C 1
ATOM 876 O O . ASP A 1 113 ? -17.037 -8.615 1.861 1.00 89.81 113 ASP A O 1
ATOM 880 N N . PRO A 1 114 ? -16.133 -7.183 3.327 1.00 89.56 114 PRO A N 1
ATOM 881 C CA . PRO A 1 114 ? -14.756 -7.521 2.972 1.00 89.56 114 PRO A CA 1
ATOM 882 C C . PRO A 1 114 ? -14.381 -8.969 3.302 1.00 89.56 114 PRO A C 1
ATOM 884 O O . PRO A 1 114 ? -13.371 -9.456 2.794 1.00 89.56 114 PRO A O 1
ATOM 887 N N . ASN A 1 115 ? -15.145 -9.636 4.176 1.00 89.88 115 ASN A N 1
ATOM 888 C CA . ASN A 1 115 ? -14.958 -11.046 4.528 1.00 89.88 115 ASN A CA 1
ATOM 889 C C . ASN A 1 115 ? -15.623 -11.979 3.513 1.00 89.88 115 ASN A C 1
ATOM 891 O O . ASN A 1 115 ? -15.057 -13.016 3.177 1.00 89.88 115 ASN A O 1
ATOM 895 N N . LEU A 1 116 ? -16.819 -11.623 3.034 1.00 92.56 116 LEU A N 1
ATOM 896 C CA . LEU A 1 116 ? -17.502 -12.394 2.000 1.00 92.56 116 LEU A CA 1
ATOM 897 C C . LEU A 1 116 ? -16.745 -12.265 0.680 1.00 92.56 116 LEU A C 1
ATOM 899 O O . LEU A 1 116 ? -16.462 -13.271 0.041 1.00 92.56 116 LEU A O 1
ATOM 903 N N . HIS A 1 117 ? -16.320 -11.046 0.340 1.00 92.12 117 HIS A N 1
ATOM 904 C CA . HIS A 1 117 ? -15.504 -10.792 -0.841 1.00 92.12 117 HIS A CA 1
ATOM 905 C C . HIS A 1 117 ? -14.196 -11.594 -0.824 1.00 92.12 117 HIS A C 1
ATOM 907 O O . HIS A 1 117 ? -13.881 -12.254 -1.807 1.00 92.12 117 HIS A O 1
ATOM 913 N N . SER A 1 118 ? -13.456 -11.609 0.293 1.00 91.62 118 SER A N 1
ATOM 914 C CA . SER A 1 118 ? -12.213 -12.390 0.356 1.00 91.62 118 SER A CA 1
ATOM 915 C C . SER A 1 118 ? -12.443 -13.889 0.177 1.00 91.62 118 SER A C 1
ATOM 917 O O . SER A 1 118 ? -11.612 -14.542 -0.432 1.00 91.62 118 SER A O 1
ATOM 919 N N . LYS A 1 119 ? -13.564 -14.424 0.677 1.00 93.44 119 LYS A N 1
ATOM 920 C CA . LYS A 1 119 ? -13.907 -15.844 0.515 1.00 93.44 119 LYS A CA 1
ATOM 921 C C . LYS A 1 119 ? -14.353 -16.170 -0.909 1.00 93.44 119 LYS A C 1
ATOM 923 O O . LYS A 1 119 ? -13.922 -17.168 -1.467 1.00 93.44 119 LYS A O 1
ATOM 928 N N . ALA A 1 120 ? -15.206 -15.331 -1.496 1.00 95.81 120 ALA A N 1
ATOM 929 C CA . ALA A 1 120 ? -15.704 -15.525 -2.856 1.00 95.81 120 ALA A CA 1
ATOM 930 C C . ALA A 1 120 ? -14.580 -15.441 -3.903 1.00 95.81 120 ALA A C 1
ATOM 932 O O . ALA A 1 120 ? -14.634 -16.116 -4.925 1.00 95.81 120 ALA A O 1
ATOM 933 N N . TYR A 1 121 ? -13.552 -14.634 -3.633 1.00 95.88 121 TYR A N 1
ATOM 934 C CA . TYR A 1 121 ? -12.430 -14.391 -4.538 1.00 95.88 121 TYR A CA 1
ATOM 935 C C . TYR A 1 121 ? -11.090 -14.911 -3.992 1.00 95.88 121 TYR A C 1
ATOM 937 O O . TYR A 1 121 ? -10.042 -14.300 -4.214 1.00 95.88 121 TYR A O 1
ATOM 945 N N . ASP A 1 122 ? -11.104 -16.049 -3.296 1.00 95.38 122 ASP A N 1
ATOM 946 C CA . ASP A 1 122 ? -9.902 -16.639 -2.681 1.00 95.38 122 ASP A CA 1
ATOM 947 C C . ASP A 1 122 ? -8.855 -17.115 -3.710 1.00 95.38 122 ASP A C 1
ATOM 949 O O . ASP A 1 122 ? -7.674 -17.252 -3.409 1.00 95.38 122 ASP A O 1
ATOM 953 N N . PHE A 1 123 ? -9.254 -17.289 -4.973 1.00 96.19 123 PHE A N 1
ATOM 954 C CA . PHE A 1 123 ? -8.346 -17.649 -6.066 1.00 96.19 123 PHE A CA 1
ATOM 955 C C . PHE A 1 123 ? -7.456 -16.481 -6.539 1.00 96.19 123 PHE A C 1
ATOM 957 O O . PHE A 1 123 ? -6.405 -16.711 -7.144 1.00 96.19 123 PHE A O 1
ATOM 964 N N . LEU A 1 124 ? -7.839 -15.223 -6.267 1.00 95.81 124 LEU A N 1
ATOM 965 C CA . LEU A 1 124 ? -7.129 -14.045 -6.782 1.00 95.81 124 LEU A CA 1
ATOM 966 C C . LEU A 1 124 ? -5.666 -13.961 -6.318 1.00 95.81 124 LEU A C 1
ATOM 968 O O . LEU A 1 124 ? -4.807 -13.725 -7.164 1.00 95.81 124 LEU A O 1
ATOM 972 N N . PRO A 1 125 ? -5.316 -14.154 -5.030 1.00 95.69 125 PRO A N 1
ATOM 973 C CA . PRO A 1 125 ? -3.919 -14.112 -4.599 1.00 95.69 125 PRO A CA 1
ATOM 974 C C . PRO A 1 125 ? -3.033 -15.137 -5.316 1.00 95.69 125 PRO A C 1
ATOM 976 O O . PRO A 1 125 ? -1.883 -14.829 -5.628 1.00 95.69 125 PRO A O 1
ATOM 979 N N . GLY A 1 126 ? -3.562 -16.332 -5.609 1.00 96.50 126 GLY A N 1
ATOM 980 C CA . GLY A 1 126 ? -2.860 -17.353 -6.391 1.00 96.50 126 GLY A CA 1
ATOM 981 C C . GLY A 1 126 ? -2.566 -16.874 -7.813 1.00 96.50 126 GLY A C 1
ATOM 982 O O . GLY A 1 126 ? -1.412 -16.894 -8.242 1.00 96.50 126 GLY A O 1
ATOM 983 N N . MET A 1 127 ? -3.585 -16.340 -8.490 1.00 97.38 127 MET A N 1
ATOM 984 C CA . MET A 1 127 ? -3.469 -15.778 -9.841 1.00 97.38 127 MET A CA 1
ATOM 985 C C . MET A 1 127 ? -2.487 -14.596 -9.906 1.00 97.38 127 MET A C 1
ATOM 987 O O . MET A 1 127 ? -1.614 -14.548 -10.771 1.00 97.38 127 MET A O 1
ATOM 991 N N . LEU A 1 128 ? -2.548 -13.675 -8.938 1.00 96.81 128 LEU A N 1
ATOM 992 C CA . LEU A 1 128 ? -1.635 -12.528 -8.874 1.00 96.81 128 LEU A CA 1
ATOM 993 C C . LEU A 1 128 ? -0.170 -12.959 -8.702 1.00 96.81 128 LEU A C 1
ATOM 995 O O . LEU A 1 128 ? 0.733 -12.308 -9.228 1.00 96.81 128 LEU A O 1
ATOM 999 N N . ARG A 1 129 ? 0.085 -14.047 -7.963 1.00 97.00 129 ARG A N 1
ATOM 1000 C CA . ARG A 1 129 ? 1.435 -14.608 -7.806 1.00 97.00 129 ARG A CA 1
ATOM 1001 C C . ARG A 1 129 ? 1.934 -15.231 -9.106 1.00 97.00 129 ARG A C 1
ATOM 1003 O O . ARG A 1 129 ? 3.079 -14.976 -9.470 1.00 97.00 129 ARG A O 1
ATOM 1010 N N . SER A 1 130 ? 1.094 -15.981 -9.824 1.00 97.81 130 SER A N 1
ATOM 1011 C CA . SER A 1 130 ? 1.477 -16.526 -11.134 1.00 97.81 130 SER A CA 1
ATOM 1012 C C . SER A 1 130 ? 1.755 -15.426 -12.158 1.00 97.81 130 SER A C 1
ATOM 1014 O O . SER A 1 130 ? 2.774 -15.488 -12.842 1.00 97.81 130 SER A O 1
ATOM 1016 N N . GLU A 1 131 ? 0.923 -14.382 -12.212 1.00 97.44 131 GLU A N 1
ATOM 1017 C CA . GLU A 1 131 ? 1.134 -13.228 -13.098 1.00 97.44 131 GLU A CA 1
ATOM 1018 C C . GLU A 1 131 ? 2.442 -12.496 -12.766 1.00 97.44 131 GLU A C 1
ATOM 1020 O O . GLU A 1 131 ? 3.194 -12.105 -13.656 1.00 97.44 131 GLU A O 1
ATOM 1025 N N . LEU A 1 132 ? 2.769 -12.354 -11.477 1.00 97.75 132 LEU A N 1
ATOM 1026 C CA . LEU A 1 132 ? 4.025 -11.745 -11.044 1.00 97.75 132 LEU A CA 1
ATOM 1027 C C . LEU A 1 132 ? 5.240 -12.554 -11.530 1.00 97.75 132 LEU A C 1
ATOM 1029 O O . LEU A 1 132 ? 6.208 -11.963 -12.014 1.00 97.75 132 LEU A O 1
ATOM 1033 N N . GLU A 1 133 ? 5.206 -13.885 -11.434 1.00 98.06 133 GLU A N 1
ATOM 1034 C CA . GLU A 1 133 ? 6.291 -14.737 -11.943 1.00 98.06 133 GLU A CA 1
ATOM 1035 C C . GLU A 1 133 ? 6.393 -14.716 -13.477 1.00 98.06 133 GLU A C 1
ATOM 1037 O O . GLU A 1 133 ? 7.504 -14.662 -14.011 1.00 98.06 133 GLU A O 1
ATOM 1042 N N . GLN A 1 134 ? 5.265 -14.663 -14.189 1.00 98.06 134 GLN A N 1
ATOM 1043 C CA . GLN A 1 134 ? 5.239 -14.488 -15.647 1.00 98.06 134 GLN A CA 1
ATOM 1044 C C . GLN A 1 134 ? 5.833 -13.137 -16.070 1.00 98.06 134 GLN A C 1
ATOM 1046 O O . GLN A 1 134 ? 6.658 -13.076 -16.977 1.00 98.06 134 GLN A O 1
ATOM 1051 N N . LEU A 1 135 ? 5.507 -12.046 -15.375 1.00 98.00 135 LEU A N 1
ATOM 1052 C CA . LEU A 1 135 ? 6.106 -10.739 -15.658 1.00 98.00 135 LEU A CA 1
ATOM 1053 C C . LEU A 1 135 ? 7.606 -10.721 -15.351 1.00 98.00 135 LEU A C 1
ATOM 1055 O O . LEU A 1 135 ? 8.383 -10.132 -16.099 1.00 98.00 135 LEU A O 1
ATOM 1059 N N . LYS A 1 136 ? 8.056 -11.407 -14.292 1.00 98.12 136 LYS A N 1
ATOM 1060 C CA . LYS A 1 136 ? 9.494 -11.564 -14.019 1.00 98.12 136 LYS A CA 1
ATOM 1061 C C . LYS A 1 136 ? 10.210 -12.294 -15.150 1.00 98.12 136 LYS A C 1
ATOM 1063 O O . LYS A 1 136 ? 11.332 -11.913 -15.487 1.00 98.12 136 LYS A O 1
ATOM 1068 N N . SER A 1 137 ? 9.623 -13.359 -15.698 1.00 98.19 137 SER A N 1
ATOM 1069 C CA . SER A 1 137 ? 10.230 -14.088 -16.814 1.00 98.19 137 SER A CA 1
ATOM 1070 C C . SER A 1 137 ? 10.221 -13.243 -18.091 1.00 98.19 137 SER A C 1
ATOM 1072 O O . SER A 1 137 ? 11.264 -13.142 -18.737 1.00 98.19 137 SER A O 1
ATOM 1074 N N . ALA A 1 138 ? 9.123 -12.540 -18.380 1.00 97.94 138 ALA A N 1
ATOM 1075 C CA . ALA A 1 138 ? 9.009 -11.622 -19.512 1.00 97.94 138 ALA A CA 1
ATOM 1076 C C . ALA A 1 138 ? 10.051 -10.494 -19.452 1.00 97.94 138 ALA A C 1
ATOM 1078 O O . ALA A 1 138 ? 10.767 -10.273 -20.425 1.00 97.94 138 ALA A O 1
ATOM 1079 N N . VAL A 1 139 ? 10.232 -9.848 -18.292 1.00 97.94 139 VAL A N 1
ATOM 1080 C CA . VAL A 1 139 ? 11.274 -8.823 -18.096 1.00 97.94 139 VAL A CA 1
ATOM 1081 C C . VAL A 1 139 ? 12.668 -9.402 -18.351 1.00 97.94 139 VAL A C 1
ATOM 1083 O O . VAL A 1 139 ? 13.474 -8.789 -19.045 1.00 97.94 139 VAL A O 1
ATOM 1086 N N . LYS A 1 140 ? 12.967 -10.612 -17.854 1.00 97.69 140 LYS A N 1
ATOM 1087 C CA . LYS A 1 140 ? 14.261 -11.271 -18.118 1.00 97.69 140 LYS A CA 1
ATOM 1088 C C . LYS A 1 140 ? 14.478 -11.544 -19.608 1.00 97.69 140 LYS A C 1
ATOM 1090 O O . LYS A 1 140 ? 15.605 -11.412 -20.082 1.00 97.69 140 LYS A O 1
ATOM 1095 N N . VAL A 1 141 ? 13.435 -11.943 -20.334 1.00 97.56 141 VAL A N 1
ATOM 1096 C CA . VAL A 1 141 ? 13.495 -12.156 -21.788 1.00 97.56 141 VAL A CA 1
ATOM 1097 C C . VAL A 1 141 ? 13.705 -10.827 -22.514 1.00 97.56 141 VAL A C 1
ATOM 1099 O O . VAL A 1 141 ? 14.603 -10.745 -23.348 1.00 97.56 141 VAL A O 1
ATOM 1102 N N . ALA A 1 142 ? 12.976 -9.774 -22.140 1.00 96.19 142 ALA A N 1
ATOM 1103 C CA . ALA A 1 142 ? 13.114 -8.440 -22.723 1.00 96.19 142 ALA A CA 1
ATOM 1104 C C . ALA A 1 142 ? 14.526 -7.861 -22.526 1.00 96.19 142 ALA A C 1
ATOM 1106 O O . ALA A 1 142 ? 15.114 -7.355 -23.477 1.00 96.19 142 ALA A O 1
ATOM 1107 N N . ILE A 1 143 ? 15.124 -8.030 -21.339 1.00 96.31 143 ILE A N 1
ATOM 1108 C CA . ILE A 1 143 ? 16.517 -7.626 -21.068 1.00 96.31 143 ILE A CA 1
ATOM 1109 C C . ILE A 1 143 ? 17.500 -8.362 -21.994 1.00 96.31 143 ILE A C 1
ATOM 1111 O O . ILE A 1 143 ? 18.440 -7.766 -22.522 1.00 96.31 143 ILE A O 1
ATOM 1115 N N . LYS A 1 144 ? 17.299 -9.669 -22.216 1.00 96.00 144 LYS A N 1
ATOM 1116 C CA . LYS A 1 144 ? 18.139 -10.447 -23.143 1.00 96.00 144 LYS A CA 1
ATOM 1117 C C . LYS A 1 144 ? 17.947 -9.993 -24.593 1.00 96.00 144 LYS A C 1
ATOM 1119 O O . LYS A 1 144 ? 18.932 -9.866 -25.317 1.00 96.00 144 LYS A O 1
ATOM 1124 N N . ALA A 1 145 ? 16.707 -9.730 -25.003 1.00 94.06 145 ALA A N 1
ATOM 1125 C CA . ALA A 1 145 ? 16.380 -9.251 -26.342 1.00 94.06 145 ALA A CA 1
ATOM 1126 C C . ALA A 1 145 ? 16.997 -7.869 -26.616 1.00 94.06 145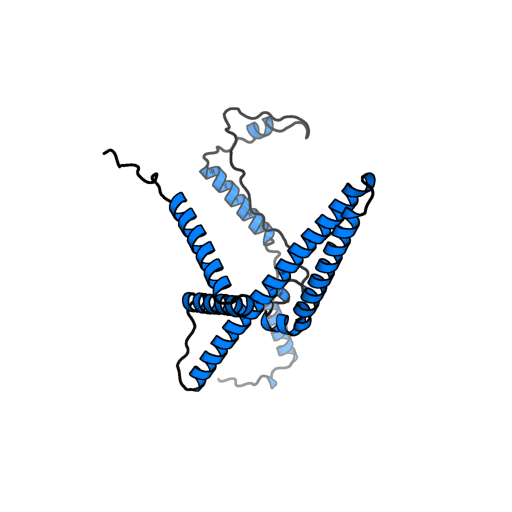 ALA A C 1
ATOM 1128 O O . ALA A 1 145 ? 17.613 -7.673 -27.659 1.00 94.06 145 ALA A O 1
ATOM 1129 N N . GLU A 1 146 ? 16.924 -6.944 -25.656 1.00 93.31 146 GLU A N 1
ATOM 1130 C CA . GLU A 1 146 ? 17.572 -5.631 -25.736 1.00 93.31 146 GLU A CA 1
ATOM 1131 C C . GLU A 1 146 ? 19.093 -5.754 -25.907 1.00 93.31 146 GLU A C 1
ATOM 1133 O O . GLU A 1 146 ? 19.689 -5.065 -26.737 1.00 93.31 146 GLU A O 1
ATOM 1138 N N . ARG A 1 147 ? 19.736 -6.662 -25.161 1.00 92.88 147 ARG A N 1
ATOM 1139 C CA . ARG A 1 147 ? 21.185 -6.883 -25.260 1.00 92.88 147 ARG A CA 1
ATOM 1140 C C . ARG A 1 147 ? 21.603 -7.412 -26.637 1.00 92.88 147 ARG A C 1
ATOM 1142 O O . ARG A 1 147 ? 22.650 -6.997 -27.133 1.00 92.88 147 ARG A O 1
ATOM 1149 N N . ASN A 1 148 ? 20.806 -8.300 -27.228 1.00 93.19 148 ASN A N 1
ATOM 1150 C CA . ASN A 1 148 ? 21.138 -9.005 -28.470 1.00 93.19 148 ASN A CA 1
ATOM 1151 C C . ASN A 1 148 ? 20.638 -8.302 -29.746 1.00 93.19 148 ASN A C 1
ATOM 1153 O O . ASN A 1 148 ? 20.978 -8.740 -30.841 1.00 93.19 148 ASN A O 1
ATOM 1157 N N . CYS A 1 149 ? 19.835 -7.238 -29.638 1.00 92.00 149 CYS A N 1
ATOM 1158 C CA . CYS A 1 149 ? 19.263 -6.570 -30.808 1.00 92.00 149 CYS A CA 1
ATOM 1159 C C . CYS A 1 149 ? 20.238 -5.593 -31.509 1.00 92.00 149 CYS A C 1
ATOM 1161 O O . CYS A 1 149 ? 21.103 -4.984 -30.853 1.00 92.00 149 CYS A O 1
ATOM 1163 N N . PRO A 1 150 ? 20.080 -5.388 -32.835 1.00 94.00 150 PRO A N 1
ATOM 1164 C CA . PRO A 1 150 ? 20.794 -4.353 -33.578 1.00 94.00 150 PRO A CA 1
ATOM 1165 C C . PRO A 1 150 ? 20.546 -2.955 -33.004 1.00 94.00 150 PRO A C 1
ATOM 1167 O O . PRO A 1 150 ? 19.471 -2.650 -32.487 1.00 94.00 150 PRO A O 1
ATOM 1170 N N . ARG A 1 151 ? 21.530 -2.055 -33.137 1.00 90.75 151 ARG A N 1
ATOM 1171 C CA . ARG A 1 151 ? 21.466 -0.705 -32.546 1.00 90.75 151 ARG A CA 1
ATOM 1172 C C . ARG A 1 151 ? 20.259 0.116 -33.020 1.00 90.75 151 ARG A C 1
ATOM 1174 O O . ARG A 1 151 ? 19.760 0.921 -32.241 1.00 90.75 151 ARG A O 1
ATOM 1181 N N . ALA A 1 152 ? 19.782 -0.116 -34.243 1.00 94.19 152 ALA A N 1
ATOM 1182 C CA . ALA A 1 152 ? 18.622 0.573 -34.806 1.00 94.19 152 ALA A CA 1
ATOM 1183 C C . ALA A 1 152 ? 17.306 0.227 -34.077 1.00 94.19 152 ALA A C 1
ATOM 1185 O O . ALA A 1 152 ? 16.456 1.093 -33.901 1.00 94.19 152 ALA A O 1
ATOM 1186 N N . GLU A 1 153 ? 17.160 -1.011 -33.591 1.00 93.25 153 GLU A N 1
ATOM 1187 C CA . GLU A 1 153 ? 15.940 -1.508 -32.932 1.00 93.25 153 GLU A CA 1
ATOM 1188 C C . GLU A 1 153 ? 15.965 -1.367 -31.402 1.00 93.25 153 GLU A C 1
ATOM 1190 O O . GLU A 1 153 ? 14.932 -1.492 -30.737 1.00 93.25 153 GLU A O 1
ATOM 1195 N N . ARG A 1 154 ? 17.133 -1.056 -30.825 1.00 92.88 154 ARG A N 1
ATOM 1196 C CA . ARG A 1 154 ? 17.302 -0.812 -29.385 1.00 92.88 154 ARG A CA 1
ATOM 1197 C C . ARG A 1 154 ? 16.260 0.117 -28.758 1.00 92.88 154 ARG A C 1
ATOM 1199 O O . ARG A 1 154 ? 15.736 -0.274 -27.719 1.00 92.88 154 ARG A O 1
ATOM 1206 N N . PRO A 1 155 ? 15.916 1.297 -29.314 1.00 95.06 155 PRO A N 1
ATOM 1207 C CA . PRO A 1 155 ? 14.938 2.176 -28.669 1.00 95.06 155 PRO A CA 1
ATOM 1208 C C . PRO A 1 155 ? 13.565 1.510 -28.501 1.00 95.06 155 PRO A C 1
ATOM 1210 O O . PRO A 1 155 ? 12.936 1.657 -27.452 1.00 95.06 155 PRO A O 1
ATOM 1213 N N . ALA A 1 156 ? 13.127 0.713 -29.481 1.00 94.94 156 ALA A N 1
ATOM 1214 C CA . ALA A 1 156 ? 11.876 -0.032 -29.380 1.00 94.94 156 ALA A CA 1
ATOM 1215 C C . ALA A 1 156 ? 11.948 -1.093 -28.267 1.00 94.94 156 ALA A C 1
ATOM 1217 O O . ALA A 1 156 ? 11.049 -1.159 -27.427 1.00 94.94 156 ALA A O 1
ATOM 1218 N N . ARG A 1 157 ? 13.050 -1.853 -28.187 1.00 94.62 157 ARG A N 1
ATOM 1219 C CA . ARG A 1 157 ? 13.265 -2.882 -27.149 1.00 94.62 157 ARG A CA 1
ATOM 1220 C C . ARG A 1 157 ? 13.388 -2.313 -25.738 1.00 94.62 157 ARG A C 1
ATOM 1222 O O . ARG A 1 157 ? 12.840 -2.890 -24.803 1.00 94.62 157 ARG A O 1
ATOM 1229 N N . VAL A 1 158 ? 14.041 -1.163 -25.583 1.00 95.94 158 VAL A N 1
ATOM 1230 C CA . VAL A 1 158 ? 14.101 -0.442 -24.303 1.00 95.94 158 VAL A CA 1
ATOM 1231 C C . VAL A 1 158 ? 12.694 -0.046 -23.859 1.00 95.94 158 VAL A C 1
ATOM 1233 O O . VAL A 1 158 ? 12.320 -0.307 -22.718 1.00 95.94 158 VAL A O 1
ATOM 1236 N N . SER A 1 159 ? 11.881 0.503 -24.769 1.00 96.38 159 SER A N 1
ATOM 1237 C CA . SER A 1 159 ? 10.503 0.889 -24.443 1.00 96.38 159 SER A CA 1
ATOM 1238 C C . SER A 1 159 ? 9.628 -0.309 -24.041 1.00 96.38 159 SER A C 1
ATOM 1240 O O . SER A 1 159 ? 8.789 -0.195 -23.148 1.00 96.38 159 SER A O 1
ATOM 1242 N N . GLU A 1 160 ? 9.844 -1.475 -24.656 1.00 95.75 160 GLU A N 1
ATOM 1243 C CA . GLU A 1 160 ? 9.180 -2.735 -24.307 1.00 95.75 160 GLU A CA 1
ATOM 1244 C C . GLU A 1 160 ? 9.587 -3.206 -22.902 1.00 95.75 160 GLU A C 1
ATOM 1246 O O . GLU A 1 160 ? 8.719 -3.474 -22.066 1.00 95.75 160 GLU A O 1
ATOM 1251 N N . ARG A 1 161 ? 10.895 -3.226 -22.605 1.00 96.69 161 ARG A N 1
ATOM 1252 C CA . ARG A 1 161 ? 11.418 -3.559 -21.271 1.00 96.69 161 ARG A CA 1
ATOM 1253 C C . ARG A 1 161 ? 10.818 -2.649 -20.201 1.00 96.69 161 ARG A C 1
ATOM 1255 O O . ARG A 1 161 ? 10.304 -3.145 -19.202 1.00 96.69 161 ARG A O 1
ATOM 1262 N N . GLU A 1 162 ? 10.841 -1.336 -20.414 1.00 97.44 162 GLU A N 1
ATOM 1263 C CA . GLU A 1 162 ? 10.331 -0.357 -19.447 1.00 97.44 162 GLU A CA 1
ATOM 1264 C C . GLU A 1 162 ? 8.829 -0.521 -19.190 1.00 97.44 162 GLU A C 1
ATOM 1266 O O . GLU A 1 162 ? 8.368 -0.376 -18.055 1.00 97.44 162 GLU A O 1
ATOM 1271 N N . ARG A 1 163 ? 8.038 -0.857 -20.218 1.00 98.06 163 ARG A N 1
ATOM 1272 C CA . ARG A 1 163 ? 6.611 -1.177 -20.045 1.00 98.06 163 ARG A CA 1
ATOM 1273 C C . ARG A 1 163 ? 6.423 -2.383 -19.127 1.00 98.06 163 ARG A C 1
ATOM 1275 O O . ARG A 1 163 ? 5.654 -2.289 -18.170 1.00 98.06 163 ARG A O 1
ATOM 1282 N N . LEU A 1 164 ? 7.167 -3.463 -19.366 1.00 98.00 164 LEU A N 1
ATOM 1283 C CA . LEU A 1 164 ? 7.108 -4.678 -18.549 1.00 98.00 164 LEU A CA 1
ATOM 1284 C C . LEU A 1 164 ? 7.601 -4.440 -17.114 1.00 98.00 164 LEU A C 1
ATOM 1286 O O . LEU A 1 164 ? 7.003 -4.938 -16.162 1.00 98.00 164 LEU A O 1
ATOM 1290 N N . GLU A 1 165 ? 8.652 -3.641 -16.922 1.00 97.62 165 GLU A N 1
ATOM 1291 C CA . GLU A 1 165 ? 9.156 -3.264 -15.594 1.00 97.62 165 GLU A CA 1
ATOM 1292 C C . GLU A 1 165 ? 8.128 -2.444 -14.803 1.00 97.62 165 GLU A C 1
ATOM 1294 O O . GLU A 1 165 ? 7.910 -2.683 -13.609 1.00 97.62 165 GLU A O 1
ATOM 1299 N N . ASN A 1 166 ? 7.446 -1.512 -15.470 1.00 98.19 166 ASN A N 1
ATOM 1300 C CA . ASN A 1 166 ? 6.366 -0.734 -14.871 1.00 98.19 166 ASN A CA 1
ATOM 1301 C C . ASN A 1 166 ? 5.178 -1.618 -14.478 1.00 98.19 166 ASN A C 1
ATOM 1303 O O . ASN A 1 166 ? 4.602 -1.449 -13.399 1.00 98.19 166 ASN A O 1
ATOM 1307 N N . GLU A 1 167 ? 4.811 -2.574 -15.328 1.00 97.81 167 GLU A N 1
ATOM 1308 C CA . GLU A 1 167 ? 3.746 -3.531 -15.041 1.00 97.81 167 GLU A CA 1
ATOM 1309 C C . GLU A 1 167 ? 4.108 -4.448 -13.866 1.00 97.81 167 GLU A C 1
ATOM 1311 O O . GLU A 1 167 ? 3.331 -4.582 -12.916 1.00 97.81 167 GLU A O 1
ATOM 1316 N N . LEU A 1 168 ? 5.337 -4.965 -13.843 1.00 98.12 168 LEU A N 1
ATOM 1317 C CA . LEU A 1 168 ? 5.887 -5.730 -12.728 1.00 98.12 168 LEU A CA 1
ATOM 1318 C C . LEU A 1 168 ? 5.843 -4.934 -11.413 1.00 98.12 168 LEU A C 1
ATOM 1320 O O . LEU A 1 168 ? 5.469 -5.476 -10.369 1.00 98.12 168 LEU A O 1
ATOM 1324 N N . ALA A 1 169 ? 6.182 -3.641 -11.435 1.00 97.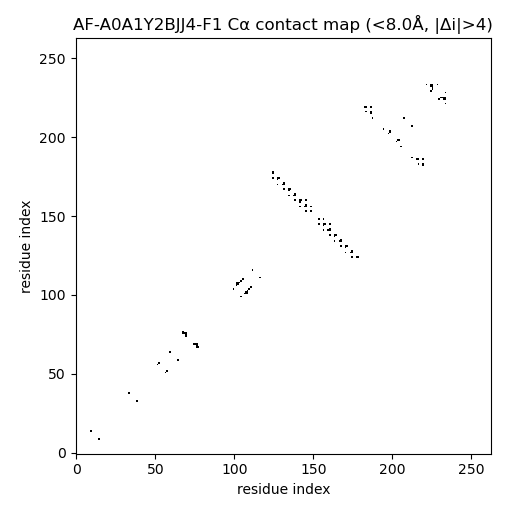94 169 ALA A N 1
ATOM 1325 C CA . ALA A 1 169 ? 6.120 -2.779 -10.255 1.00 97.94 169 ALA A CA 1
ATOM 1326 C C . ALA A 1 169 ? 4.681 -2.594 -9.733 1.00 97.94 169 ALA A C 1
ATOM 1328 O O . ALA A 1 169 ? 4.442 -2.644 -8.516 1.00 97.94 169 ALA A O 1
ATOM 1329 N N . ARG A 1 170 ? 3.708 -2.430 -10.641 1.00 97.38 170 ARG A N 1
ATOM 1330 C CA . ARG A 1 170 ? 2.276 -2.357 -10.300 1.00 97.38 170 ARG A CA 1
ATOM 1331 C C . ARG A 1 170 ? 1.796 -3.670 -9.687 1.00 97.38 170 ARG A C 1
ATOM 1333 O O . ARG A 1 170 ? 1.189 -3.655 -8.615 1.00 97.38 170 ARG A O 1
ATOM 1340 N N . MET A 1 171 ? 2.131 -4.795 -10.311 1.00 97.62 171 MET A N 1
ATOM 1341 C CA . MET A 1 171 ? 1.732 -6.124 -9.849 1.00 97.62 171 MET A CA 1
ATOM 1342 C C . MET A 1 171 ? 2.355 -6.492 -8.508 1.00 97.62 171 MET A C 1
ATOM 1344 O O . MET A 1 171 ? 1.649 -6.937 -7.603 1.00 97.62 171 MET A O 1
ATOM 1348 N N . ARG A 1 172 ? 3.640 -6.192 -8.306 1.00 96.88 172 ARG A N 1
ATOM 1349 C CA . ARG A 1 172 ? 4.309 -6.343 -7.007 1.00 96.88 172 ARG A CA 1
ATOM 1350 C C . ARG A 1 172 ? 3.590 -5.566 -5.903 1.00 96.88 172 ARG A C 1
ATOM 1352 O O . ARG A 1 172 ? 3.389 -6.097 -4.814 1.00 96.88 172 ARG A O 1
ATOM 1359 N N . THR A 1 173 ? 3.192 -4.327 -6.190 1.00 97.19 173 THR A N 1
ATOM 1360 C CA . THR A 1 173 ? 2.449 -3.484 -5.240 1.00 97.19 173 THR A CA 1
ATOM 1361 C C . THR A 1 173 ? 1.080 -4.081 -4.920 1.00 97.19 173 THR A C 1
ATOM 1363 O O . THR A 1 173 ? 0.660 -4.073 -3.763 1.00 97.19 173 THR A O 1
ATOM 1366 N N . ARG A 1 174 ? 0.390 -4.633 -5.926 1.00 96.25 174 ARG A N 1
ATOM 1367 C CA . ARG A 1 174 ? -0.908 -5.296 -5.754 1.00 96.25 174 ARG A CA 1
ATOM 1368 C C . ARG A 1 174 ? -0.789 -6.538 -4.873 1.00 96.25 174 ARG A C 1
ATOM 1370 O O . ARG A 1 174 ? -1.545 -6.643 -3.913 1.00 96.25 174 ARG A O 1
ATOM 1377 N N . VAL A 1 175 ? 0.193 -7.404 -5.130 1.00 96.88 175 VAL A N 1
ATOM 1378 C CA . VAL A 1 175 ? 0.464 -8.593 -4.304 1.00 96.88 175 VAL A CA 1
ATOM 1379 C C . VAL A 1 175 ? 0.762 -8.194 -2.859 1.00 96.88 175 VAL A C 1
ATOM 1381 O O . VAL A 1 175 ? 0.070 -8.644 -1.947 1.00 96.88 175 VAL A O 1
ATOM 1384 N N . GLU A 1 176 ? 1.706 -7.275 -2.632 1.00 95.19 176 GLU A N 1
ATOM 1385 C CA . GLU A 1 176 ? 2.063 -6.839 -1.274 1.00 95.19 176 GLU A CA 1
ATOM 1386 C C . GLU A 1 176 ? 0.868 -6.223 -0.530 1.00 95.19 176 GLU A C 1
ATOM 1388 O O . GLU A 1 176 ? 0.675 -6.468 0.663 1.00 95.19 176 GLU A O 1
ATOM 1393 N N . ARG A 1 177 ? 0.029 -5.456 -1.236 1.00 95.50 177 ARG A N 1
ATOM 1394 C CA . ARG A 1 177 ? -1.213 -4.915 -0.681 1.00 95.50 177 ARG A CA 1
ATOM 1395 C C . ARG A 1 177 ? -2.180 -6.029 -0.284 1.00 95.50 177 ARG A C 1
ATOM 1397 O O . ARG A 1 177 ? -2.672 -5.997 0.840 1.00 95.50 177 ARG A O 1
ATOM 1404 N N . THR A 1 178 ? -2.432 -6.999 -1.163 1.00 94.50 178 THR A N 1
ATOM 1405 C CA . THR A 1 178 ? -3.358 -8.108 -0.875 1.00 94.50 178 THR A CA 1
ATOM 1406 C C . THR A 1 178 ? -2.894 -8.950 0.311 1.00 94.50 178 THR A C 1
ATOM 1408 O O . THR A 1 178 ? -3.684 -9.227 1.209 1.00 94.50 178 THR A O 1
ATOM 1411 N N . GLU A 1 179 ? -1.601 -9.272 0.388 1.00 93.88 179 GLU A N 1
ATOM 1412 C CA . GLU A 1 179 ? -1.024 -10.030 1.504 1.00 93.88 179 GLU A CA 1
ATOM 1413 C C . GLU A 1 179 ? -1.083 -9.245 2.816 1.00 93.88 179 GLU A C 1
ATOM 1415 O O . GLU A 1 179 ? -1.345 -9.803 3.884 1.00 93.88 179 GLU A O 1
ATOM 1420 N N . ARG A 1 180 ? -0.864 -7.928 2.749 1.00 95.00 180 ARG A N 1
ATOM 1421 C CA . ARG A 1 180 ? -1.006 -7.048 3.906 1.00 95.00 180 ARG A CA 1
ATOM 1422 C C . ARG A 1 180 ? -2.452 -7.005 4.400 1.00 95.00 180 ARG A C 1
ATOM 1424 O O . ARG A 1 180 ? -2.667 -7.152 5.598 1.00 95.00 180 ARG A O 1
ATOM 1431 N N . GLU A 1 181 ? -3.420 -6.795 3.513 1.00 93.81 181 GLU A N 1
ATOM 1432 C CA . GLU A 1 181 ? -4.846 -6.739 3.864 1.00 93.81 181 GLU A CA 1
ATOM 1433 C C . GLU A 1 181 ? -5.346 -8.081 4.422 1.00 93.81 181 GLU A C 1
ATOM 1435 O O . GLU A 1 181 ? -6.094 -8.091 5.400 1.00 93.81 181 GLU A O 1
ATOM 1440 N N . ALA A 1 182 ? -4.894 -9.206 3.855 1.00 94.25 182 ALA A N 1
ATOM 1441 C CA . ALA A 1 182 ? -5.161 -10.544 4.383 1.00 94.25 182 ALA A CA 1
ATOM 1442 C C . ALA A 1 182 ? -4.643 -10.688 5.820 1.00 94.25 182 ALA A C 1
ATOM 1444 O O . ALA A 1 182 ? -5.427 -10.940 6.731 1.00 94.25 182 ALA A O 1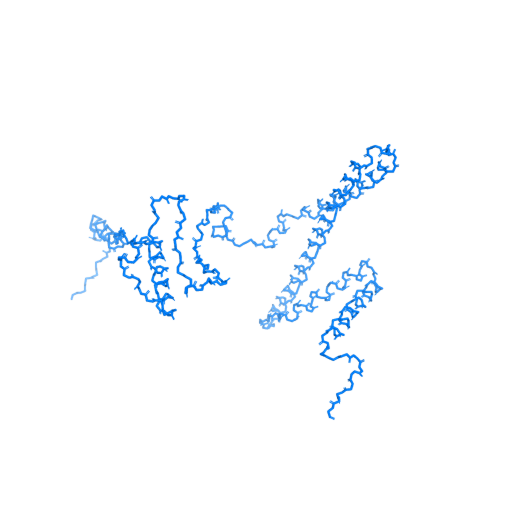
ATOM 1445 N N . ARG A 1 183 ? -3.363 -10.373 6.053 1.00 94.88 183 ARG A N 1
ATOM 1446 C CA . ARG A 1 183 ? -2.765 -10.427 7.393 1.00 94.88 183 ARG A CA 1
ATOM 1447 C C . ARG A 1 183 ? -3.492 -9.526 8.390 1.00 94.88 183 ARG A C 1
ATOM 1449 O O . ARG A 1 183 ? -3.782 -9.946 9.505 1.00 94.88 183 ARG A O 1
ATOM 1456 N N . GLU A 1 184 ? -3.795 -8.284 8.011 1.00 95.00 184 GLU A N 1
ATOM 1457 C CA . GLU A 1 184 ? -4.524 -7.357 8.882 1.00 95.00 184 GLU A CA 1
ATOM 1458 C C . GLU A 1 184 ? -5.915 -7.911 9.242 1.00 95.00 184 GLU A C 1
ATOM 1460 O O . GLU A 1 184 ? -6.321 -7.831 10.403 1.00 95.00 184 GLU A O 1
ATOM 1465 N N . ARG A 1 185 ? -6.626 -8.526 8.288 1.00 93.62 185 ARG A N 1
ATOM 1466 C CA . ARG A 1 185 ? -7.919 -9.182 8.533 1.00 93.62 185 ARG A CA 1
ATOM 1467 C C . ARG A 1 185 ? -7.781 -10.357 9.501 1.00 93.62 185 ARG A C 1
ATOM 1469 O O . ARG A 1 185 ? -8.553 -10.430 10.458 1.00 93.62 185 ARG A O 1
ATOM 1476 N N . ASP A 1 186 ? -6.804 -11.231 9.288 1.00 94.38 186 ASP A N 1
ATOM 1477 C CA . ASP A 1 186 ? -6.631 -12.457 10.073 1.00 94.38 186 ASP A CA 1
ATOM 1478 C C . ASP A 1 186 ? -6.295 -12.156 11.530 1.00 94.38 186 ASP A C 1
ATOM 1480 O O . ASP A 1 186 ? -6.904 -12.720 12.438 1.00 94.38 186 ASP A O 1
ATOM 1484 N N . VAL A 1 187 ? -5.404 -11.193 11.777 1.00 96.56 187 VAL A N 1
ATOM 1485 C CA . VAL A 1 187 ? -5.005 -10.822 13.143 1.00 96.56 187 VAL A CA 1
ATOM 1486 C C . VAL A 1 187 ? -6.182 -10.182 13.888 1.00 96.56 187 VAL A C 1
ATOM 1488 O O . VAL A 1 187 ? -6.415 -10.469 15.063 1.00 96.56 187 VAL A O 1
ATOM 1491 N N . LEU A 1 188 ? -6.977 -9.346 13.211 1.00 95.00 188 LEU A N 1
ATOM 1492 C CA . LEU A 1 188 ? -8.181 -8.762 13.807 1.00 95.00 188 LEU A CA 1
ATOM 1493 C C . LEU A 1 188 ? -9.272 -9.808 14.048 1.00 95.00 188 LEU A C 1
ATOM 1495 O O . LEU A 1 188 ? -9.965 -9.737 15.061 1.00 95.00 188 LEU A O 1
ATOM 1499 N N . SER A 1 189 ? -9.425 -10.768 13.138 1.00 94.12 189 SER A N 1
ATOM 1500 C CA . SER A 1 189 ? -10.348 -11.895 13.281 1.00 94.12 189 SER A CA 1
ATOM 1501 C C . SER A 1 189 ? -9.956 -12.774 14.468 1.00 94.12 189 SER A C 1
ATOM 1503 O O . SER A 1 189 ? -10.795 -13.060 15.319 1.00 94.12 189 SER A O 1
ATOM 1505 N N . ALA A 1 190 ? -8.673 -13.122 14.593 1.00 95.19 190 ALA A N 1
ATOM 1506 C CA . ALA A 1 190 ? -8.140 -13.894 15.711 1.00 95.19 190 ALA A CA 1
ATOM 1507 C C . ALA A 1 190 ? -8.360 -13.182 17.053 1.00 95.19 190 ALA A C 1
ATOM 1509 O O . ALA A 1 190 ? -8.852 -13.793 17.998 1.00 95.19 190 ALA A O 1
ATOM 1510 N N . ALA A 1 191 ? -8.092 -11.874 17.123 1.00 95.19 191 ALA A N 1
ATOM 1511 C CA . ALA A 1 191 ? -8.333 -11.096 18.335 1.00 95.19 191 ALA A CA 1
ATOM 1512 C C . ALA A 1 191 ? -9.822 -11.041 18.714 1.00 95.19 191 ALA A C 1
ATOM 1514 O O . ALA A 1 191 ? -10.167 -11.204 19.882 1.00 95.19 191 ALA A O 1
ATOM 1515 N N . LYS A 1 192 ? -10.714 -10.865 17.729 1.00 93.56 192 LYS A N 1
ATOM 1516 C CA . LYS A 1 192 ? -12.167 -10.905 17.953 1.00 93.56 192 LYS A CA 1
ATOM 1517 C C . LYS A 1 192 ? -12.634 -12.273 18.448 1.00 93.56 192 LYS A C 1
ATOM 1519 O O . LYS A 1 192 ? -13.446 -12.329 19.362 1.00 93.56 192 LYS A O 1
ATOM 1524 N N . LYS A 1 193 ? -12.118 -13.364 17.873 1.00 94.81 193 LYS A N 1
ATOM 1525 C CA . LYS A 1 193 ? -12.426 -14.735 18.312 1.00 94.81 193 LYS A CA 1
ATOM 1526 C C . LYS A 1 193 ? -11.945 -14.990 19.740 1.00 94.81 193 LYS A C 1
ATOM 1528 O O . LYS A 1 193 ? -12.698 -15.537 20.535 1.00 94.81 193 LYS A O 1
ATOM 1533 N N . ALA A 1 194 ? -10.730 -14.552 20.075 1.00 94.50 194 ALA A N 1
ATOM 1534 C CA . ALA A 1 194 ? -10.184 -14.681 21.422 1.00 94.50 194 ALA A CA 1
ATOM 1535 C C . ALA A 1 194 ? -11.021 -13.914 22.457 1.00 94.50 194 ALA A C 1
ATOM 1537 O O . ALA A 1 194 ? -11.266 -14.422 23.546 1.00 94.50 194 ALA A O 1
ATOM 1538 N N . GLU A 1 195 ? -11.497 -12.713 22.119 1.00 94.31 195 GLU A N 1
ATOM 1539 C CA . GLU A 1 195 ? -12.372 -11.954 23.016 1.00 94.31 195 GLU A CA 1
ATOM 1540 C C . GLU A 1 195 ? -13.769 -12.575 23.128 1.00 94.31 195 GLU A C 1
ATOM 1542 O O . GLU A 1 195 ? -14.318 -12.659 24.222 1.00 94.31 195 GLU A O 1
ATOM 1547 N N . ALA A 1 196 ? -14.315 -13.090 22.023 1.00 94.06 196 ALA A N 1
ATOM 1548 C CA . ALA A 1 196 ? -15.575 -13.825 22.042 1.00 94.06 196 ALA A CA 1
ATOM 1549 C C . ALA A 1 196 ? -15.499 -15.082 22.925 1.00 94.06 196 ALA A C 1
ATOM 1551 O O . ALA A 1 196 ? -16.475 -15.398 23.597 1.00 94.06 196 ALA A O 1
ATOM 1552 N N . GLN A 1 197 ? -14.355 -15.774 22.959 1.00 95.44 197 GLN A N 1
ATOM 1553 C CA . GLN A 1 197 ? -14.163 -16.919 23.847 1.00 95.44 197 GLN A CA 1
ATOM 1554 C C . GLN A 1 197 ? -14.132 -16.491 25.316 1.00 95.44 197 GLN A C 1
ATOM 1556 O O . GLN A 1 197 ? -14.918 -17.004 26.100 1.00 95.44 197 GLN A O 1
ATOM 1561 N N . LYS A 1 198 ? -13.345 -15.466 25.664 1.00 95.00 198 LYS A N 1
ATOM 1562 C CA . LYS A 1 198 ? -13.320 -14.924 27.035 1.00 95.00 198 LYS A CA 1
ATOM 1563 C C . LYS A 1 198 ? -14.702 -14.479 27.503 1.00 95.00 198 LYS A C 1
ATOM 1565 O O . LYS A 1 198 ? -15.035 -14.622 28.673 1.00 95.00 198 LYS A O 1
ATOM 1570 N N . ARG A 1 199 ? -15.510 -13.941 26.585 1.00 93.56 199 ARG A N 1
ATOM 1571 C CA . ARG A 1 199 ? -16.898 -13.574 26.865 1.00 93.56 199 ARG A CA 1
ATOM 1572 C C . ARG A 1 199 ? -17.765 -14.787 27.199 1.00 93.56 199 ARG A C 1
ATOM 1574 O O . ARG A 1 199 ? -18.577 -14.703 28.112 1.00 93.56 199 ARG A O 1
ATOM 1581 N N . LYS A 1 200 ? -17.593 -15.907 26.489 1.00 94.00 200 LYS A N 1
ATOM 1582 C CA . LYS A 1 200 ? -18.268 -17.173 26.827 1.00 94.00 200 LYS A CA 1
ATOM 1583 C C . LYS A 1 200 ? -17.845 -17.688 28.199 1.00 94.00 200 LYS A C 1
ATOM 1585 O O . LYS A 1 200 ? -18.688 -18.191 28.926 1.00 94.00 200 LYS A O 1
ATOM 1590 N N . ASP A 1 201 ? -16.581 -17.486 28.560 1.00 94.50 201 ASP A N 1
ATOM 1591 C CA . ASP A 1 201 ? -16.035 -17.851 29.872 1.00 94.50 201 ASP A CA 1
ATOM 1592 C C . ASP A 1 201 ? -16.519 -16.910 31.006 1.00 94.50 201 ASP A C 1
ATOM 1594 O O . ASP A 1 201 ? -16.117 -17.063 32.156 1.00 94.50 201 ASP A O 1
ATOM 1598 N N . GLY A 1 202 ? -17.381 -15.926 30.702 1.00 93.88 202 GLY A N 1
ATOM 1599 C CA . GLY A 1 202 ? -18.010 -15.027 31.677 1.00 93.88 202 GLY A CA 1
ATOM 1600 C C . GLY A 1 202 ? -17.392 -13.629 31.765 1.00 93.88 202 GLY A C 1
ATOM 1601 O O . GLY A 1 202 ? -17.855 -12.801 32.550 1.00 93.88 202 GLY A O 1
ATOM 1602 N N . LYS A 1 203 ? -16.371 -13.312 30.958 1.00 93.31 203 LYS A N 1
ATOM 1603 C CA . LYS A 1 203 ? -15.844 -11.942 30.876 1.00 93.31 203 LYS A CA 1
ATOM 1604 C C . LYS A 1 203 ? -16.890 -11.002 30.252 1.00 93.31 203 LYS A C 1
ATOM 1606 O O . LYS A 1 203 ? -17.545 -11.348 29.272 1.00 93.31 203 LYS A O 1
ATOM 1611 N N . GLY A 1 204 ? -17.018 -9.785 30.784 1.00 88.38 204 GLY A N 1
ATOM 1612 C CA . GLY A 1 204 ? -17.885 -8.748 30.212 1.00 88.38 204 GLY A CA 1
ATOM 1613 C C . GLY A 1 204 ? -17.479 -8.317 28.794 1.00 88.38 204 GLY A C 1
ATOM 1614 O O . GLY A 1 204 ? -16.378 -8.612 28.324 1.00 88.38 204 GLY A O 1
ATOM 1615 N N . GLU A 1 205 ? -18.366 -7.593 28.104 1.00 89.19 205 GLU A N 1
ATOM 1616 C CA . GLU A 1 205 ? -18.086 -7.091 26.756 1.00 89.19 205 GLU A CA 1
ATOM 1617 C C . GLU A 1 205 ? -16.903 -6.118 26.755 1.00 89.19 205 GLU A C 1
ATOM 1619 O O . GLU A 1 205 ? -16.941 -5.065 27.392 1.00 89.19 205 GLU A O 1
ATOM 1624 N N . TRP A 1 206 ? -15.856 -6.442 26.001 1.00 91.25 206 TRP A N 1
ATOM 1625 C CA . TRP A 1 206 ? -14.698 -5.572 25.852 1.00 91.25 206 TRP A CA 1
ATOM 1626 C C . TRP A 1 206 ? -14.389 -5.320 24.379 1.00 91.25 206 TRP A C 1
ATOM 1628 O O . TRP A 1 206 ? -14.276 -6.241 23.569 1.00 91.25 206 TRP A O 1
ATOM 1638 N N . TYR A 1 207 ? -14.223 -4.044 24.037 1.00 90.25 207 TYR A N 1
ATOM 1639 C CA . TYR A 1 207 ? -13.928 -3.596 22.682 1.00 90.25 207 TYR A CA 1
ATOM 1640 C C . TYR A 1 207 ? -12.523 -3.003 22.634 1.00 90.25 207 TYR A C 1
ATOM 1642 O O . TYR A 1 207 ? -12.194 -2.074 23.372 1.00 90.25 207 TYR A O 1
ATOM 1650 N N . MET A 1 208 ? -11.695 -3.529 21.733 1.00 92.06 208 MET A N 1
ATOM 1651 C CA . MET A 1 208 ? -10.294 -3.129 21.631 1.00 92.06 208 MET A CA 1
ATOM 1652 C C . MET A 1 208 ? -10.148 -1.660 21.223 1.00 92.06 208 MET A C 1
ATOM 1654 O O . MET A 1 208 ? -10.748 -1.203 20.240 1.00 92.06 208 MET A O 1
ATOM 1658 N N . LYS A 1 209 ? -9.295 -0.921 21.941 1.00 96.19 209 LYS A N 1
ATOM 1659 C CA . LYS A 1 209 ? -9.042 0.494 21.646 1.00 96.19 209 LYS A CA 1
ATOM 1660 C C . LYS A 1 209 ? -8.342 0.649 20.293 1.00 96.19 209 LYS A C 1
ATOM 1662 O O . LYS A 1 209 ? -7.619 -0.227 19.815 1.00 96.19 209 LYS A O 1
ATOM 1667 N N . LYS A 1 210 ? -8.490 1.826 19.671 1.00 96.19 210 LYS A N 1
ATOM 1668 C CA . LYS A 1 210 ? -7.819 2.145 18.393 1.00 96.19 210 LYS A CA 1
ATOM 1669 C C . LYS A 1 210 ? -6.288 2.075 18.499 1.00 96.19 210 LYS A C 1
ATOM 1671 O O . LYS A 1 210 ? -5.638 1.749 17.510 1.00 96.19 210 LYS A O 1
ATOM 1676 N N . SER A 1 211 ? -5.710 2.405 19.657 1.00 96.44 211 SER A N 1
ATOM 1677 C CA . SER A 1 211 ? -4.270 2.275 19.933 1.00 96.44 211 SER A CA 1
ATOM 1678 C C . SER A 1 211 ? -3.833 0.813 19.944 1.00 96.44 211 SER A C 1
ATOM 1680 O O . SER A 1 211 ? -2.990 0.430 19.143 1.00 96.44 211 SER A O 1
ATOM 1682 N N . GLU A 1 212 ? -4.496 -0.014 20.745 1.00 95.12 212 GLU A N 1
ATOM 1683 C CA . GLU A 1 212 ? -4.219 -1.449 20.875 1.00 95.12 212 GLU A CA 1
ATOM 1684 C C . GLU A 1 212 ? -4.354 -2.176 19.533 1.00 95.12 212 GLU A C 1
ATOM 1686 O O . GLU A 1 212 ? -3.505 -2.989 19.171 1.00 95.12 212 GLU A O 1
ATOM 1691 N N . LYS A 1 213 ? -5.365 -1.811 18.731 1.00 95.44 213 LYS A N 1
ATOM 1692 C CA . LYS A 1 213 ? -5.522 -2.310 17.359 1.00 95.44 213 LYS A CA 1
ATOM 1693 C C . LYS A 1 213 ? -4.293 -1.996 16.499 1.00 95.44 213 LYS A C 1
ATOM 1695 O O . LYS A 1 213 ? -3.821 -2.863 15.769 1.00 95.44 213 LYS A O 1
ATOM 1700 N N . ARG A 1 214 ? -3.769 -0.765 16.567 1.00 96.44 214 ARG A N 1
ATOM 1701 C CA . ARG A 1 214 ? -2.558 -0.371 15.827 1.00 96.44 214 ARG A CA 1
ATOM 1702 C C . ARG A 1 214 ? -1.334 -1.144 16.309 1.00 96.44 214 ARG A C 1
ATOM 1704 O O . ARG A 1 214 ? -0.555 -1.584 15.469 1.00 96.44 214 ARG A O 1
ATOM 1711 N N . ASP A 1 215 ? -1.190 -1.337 17.614 1.00 96.75 215 ASP A N 1
ATOM 1712 C CA . ASP A 1 215 ? -0.049 -2.048 18.197 1.00 96.75 215 ASP A CA 1
ATOM 1713 C C . ASP A 1 215 ? -0.056 -3.529 17.814 1.00 96.75 215 ASP A C 1
ATOM 1715 O O . ASP A 1 215 ? 0.975 -4.085 17.445 1.00 96.75 215 ASP A O 1
ATOM 1719 N N . LEU A 1 216 ? -1.230 -4.157 17.815 1.00 96.56 216 LEU A N 1
ATOM 1720 C CA . LEU A 1 216 ? -1.427 -5.537 17.380 1.00 96.56 216 LEU A CA 1
ATOM 1721 C C . LEU A 1 216 ? -1.111 -5.726 15.886 1.00 96.56 216 LEU A C 1
ATOM 1723 O O . LEU A 1 216 ? -0.385 -6.653 15.525 1.00 96.56 216 LEU A O 1
ATOM 1727 N N . LEU A 1 217 ? -1.559 -4.810 15.021 1.00 96.75 217 LEU A N 1
ATOM 1728 C CA . LEU A 1 217 ? -1.186 -4.827 13.601 1.00 96.75 217 LEU A CA 1
ATOM 1729 C C . LEU A 1 217 ? 0.316 -4.576 13.394 1.00 96.75 217 LEU A C 1
ATOM 1731 O O . LEU A 1 217 ? 0.934 -5.185 12.519 1.00 96.75 217 LEU A O 1
ATOM 1735 N N . LEU A 1 218 ? 0.927 -3.703 14.201 1.00 96.44 218 LEU A N 1
ATOM 1736 C CA . LEU A 1 218 ? 2.358 -3.414 14.134 1.00 96.44 218 LEU A CA 1
ATOM 1737 C C . LEU A 1 218 ? 3.202 -4.623 14.557 1.00 96.44 218 LEU A C 1
ATOM 1739 O O . LEU A 1 218 ? 4.165 -4.950 13.865 1.00 96.44 218 LEU A O 1
ATOM 1743 N N . LYS A 1 219 ? 2.813 -5.310 15.639 1.00 96.62 219 LYS A N 1
ATOM 1744 C CA . LYS A 1 219 ? 3.426 -6.572 16.083 1.00 96.62 219 LYS A CA 1
ATOM 1745 C C . LYS A 1 219 ? 3.353 -7.621 14.978 1.00 96.62 219 LYS A C 1
ATOM 1747 O O . LYS A 1 219 ? 4.385 -8.134 14.564 1.00 96.62 219 LYS A O 1
ATOM 1752 N N . SER A 1 220 ? 2.166 -7.849 14.411 1.00 96.56 220 SER A N 1
ATOM 1753 C CA . SER A 1 220 ? 1.992 -8.788 13.294 1.00 96.56 220 SER A CA 1
ATOM 1754 C C . SER A 1 220 ? 2.861 -8.436 12.080 1.00 96.56 220 SER A C 1
ATOM 1756 O O . SER A 1 220 ? 3.489 -9.310 11.484 1.00 96.56 220 SER A O 1
ATOM 1758 N N . LYS A 1 221 ? 2.962 -7.148 11.728 1.00 95.56 221 LYS A N 1
ATOM 1759 C CA . LYS A 1 221 ? 3.826 -6.691 10.634 1.00 95.56 221 LYS A CA 1
ATOM 1760 C C . LYS A 1 221 ? 5.301 -7.020 10.879 1.00 95.56 221 LYS A C 1
ATOM 1762 O O . LYS A 1 221 ? 5.987 -7.394 9.930 1.00 95.56 221 LYS A O 1
ATOM 1767 N N . PHE A 1 222 ? 5.798 -6.830 12.101 1.00 96.69 222 PHE A N 1
ATOM 1768 C CA . PHE A 1 222 ? 7.188 -7.141 12.432 1.00 96.69 222 PHE A CA 1
ATOM 1769 C C . PHE A 1 222 ? 7.443 -8.642 12.514 1.00 96.69 222 PHE A C 1
ATOM 1771 O O . PHE A 1 222 ? 8.458 -9.073 11.980 1.00 96.69 222 PHE A O 1
ATOM 1778 N N . ASN A 1 223 ? 6.508 -9.423 13.058 1.00 96.06 223 ASN A N 1
ATOM 1779 C CA . ASN A 1 223 ? 6.605 -10.883 13.075 1.00 96.06 223 ASN A CA 1
ATOM 1780 C C . ASN A 1 223 ? 6.693 -11.439 11.647 1.00 96.06 223 ASN A C 1
ATOM 1782 O O . ASN A 1 223 ? 7.626 -12.162 11.330 1.00 96.06 223 ASN A O 1
ATOM 1786 N N . ALA A 1 224 ? 5.827 -10.989 10.734 1.00 94.56 224 ALA A N 1
ATOM 1787 C CA . ALA A 1 224 ? 5.890 -11.409 9.331 1.00 94.56 224 ALA A CA 1
ATOM 1788 C C . ALA A 1 224 ? 7.188 -10.968 8.621 1.00 94.56 224 ALA A C 1
ATOM 1790 O O . ALA A 1 224 ? 7.666 -11.619 7.691 1.00 94.56 224 ALA A O 1
ATOM 1791 N N . LEU A 1 225 ? 7.766 -9.833 9.028 1.00 94.81 225 LEU A N 1
ATOM 1792 C CA . LEU A 1 225 ? 9.063 -9.388 8.516 1.00 94.81 225 LEU A CA 1
ATOM 1793 C C . LEU A 1 225 ? 10.213 -10.246 9.069 1.00 94.81 225 LEU A C 1
ATOM 1795 O O . LEU A 1 225 ? 11.175 -10.498 8.344 1.00 94.81 225 LEU A O 1
ATOM 1799 N N . GLU A 1 226 ? 10.109 -10.684 10.323 1.00 96.31 226 GLU A N 1
ATOM 1800 C CA . GLU A 1 226 ? 11.040 -11.612 10.964 1.00 96.31 226 GLU A CA 1
ATOM 1801 C C . GLU A 1 226 ? 10.959 -13.009 10.340 1.00 96.31 226 GLU A C 1
ATOM 1803 O O . GLU A 1 226 ? 11.995 -13.575 10.017 1.00 96.31 226 GLU A O 1
ATOM 1808 N N . GLU A 1 227 ? 9.763 -13.523 10.0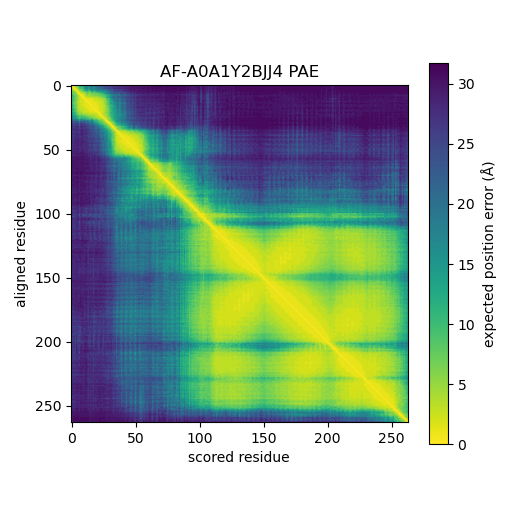63 1.00 95.25 227 GLU A N 1
ATOM 1809 C CA . GLU A 1 227 ? 9.562 -14.800 9.362 1.00 95.25 227 GLU A CA 1
ATOM 1810 C C . GLU A 1 227 ? 10.199 -14.787 7.966 1.00 95.25 227 GLU A C 1
ATOM 1812 O O . GLU A 1 227 ? 10.861 -15.739 7.562 1.00 95.25 227 GLU A O 1
ATOM 1817 N N . ARG A 1 228 ? 10.050 -13.681 7.225 1.00 91.94 228 ARG A N 1
ATOM 1818 C CA . ARG A 1 228 ? 10.574 -13.571 5.855 1.00 91.94 228 ARG A CA 1
ATOM 1819 C C . ARG A 1 228 ? 12.081 -13.308 5.784 1.00 91.94 228 ARG A C 1
ATOM 1821 O O . ARG A 1 228 ? 12.729 -13.737 4.834 1.00 91.94 228 ARG A O 1
ATOM 1828 N N . GLY A 1 229 ? 12.620 -12.495 6.692 1.00 90.81 229 GLY A N 1
ATOM 1829 C CA . GLY A 1 229 ? 13.974 -11.931 6.571 1.00 90.81 229 GLY A CA 1
ATOM 1830 C C . GLY A 1 229 ? 14.803 -11.964 7.854 1.00 90.81 229 GLY A C 1
ATOM 1831 O O . GLY A 1 229 ? 15.872 -11.349 7.914 1.00 90.81 229 GLY A O 1
ATOM 1832 N N . GLY A 1 230 ? 14.307 -12.638 8.887 1.00 95.25 230 GLY A N 1
ATOM 1833 C CA . GLY A 1 230 ? 14.929 -12.754 10.196 1.00 95.25 230 GLY A CA 1
ATOM 1834 C C . GLY A 1 230 ? 14.982 -11.446 10.988 1.00 95.25 230 GLY A C 1
ATOM 1835 O O . GLY A 1 230 ? 14.544 -10.367 10.569 1.00 95.25 230 GLY A O 1
ATOM 1836 N N . LYS A 1 231 ? 15.635 -11.527 12.150 1.00 94.94 231 LYS A N 1
ATOM 1837 C CA . LYS A 1 231 ? 15.868 -10.392 13.060 1.00 94.94 231 LYS A CA 1
ATOM 1838 C C . LYS A 1 231 ? 16.656 -9.255 12.399 1.00 94.94 231 LYS A C 1
ATOM 1840 O O . LYS A 1 231 ? 16.497 -8.089 12.765 1.00 94.94 231 LYS A O 1
ATOM 1845 N N . SER A 1 232 ? 17.505 -9.567 11.417 1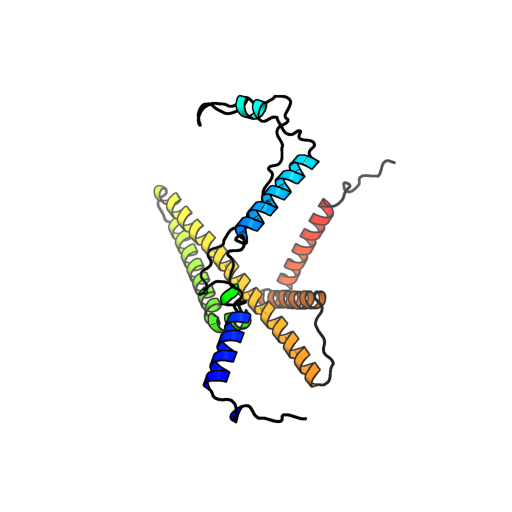.00 95.44 232 SER A N 1
ATOM 1846 C CA . SER A 1 232 ? 18.309 -8.567 10.704 1.00 95.44 232 SER A CA 1
ATOM 1847 C C . SER A 1 232 ? 17.444 -7.653 9.825 1.00 95.44 232 SER A C 1
ATOM 1849 O O . SER A 1 232 ? 17.662 -6.439 9.813 1.00 95.44 232 SER A O 1
ATOM 1851 N N . ALA A 1 233 ? 16.420 -8.192 9.152 1.00 94.88 233 ALA A N 1
ATOM 1852 C CA . ALA A 1 233 ? 15.479 -7.404 8.357 1.00 94.88 233 ALA A CA 1
ATOM 1853 C C . ALA A 1 233 ? 14.656 -6.450 9.233 1.00 94.88 233 ALA A C 1
ATOM 1855 O O . ALA A 1 233 ? 14.490 -5.277 8.882 1.00 94.88 233 ALA A O 1
ATOM 1856 N N . VAL A 1 234 ? 14.217 -6.917 10.405 1.00 96.31 234 VAL A N 1
ATOM 1857 C CA . VAL A 1 234 ? 13.518 -6.087 11.397 1.00 96.31 234 VAL A CA 1
ATOM 1858 C C . VAL A 1 234 ? 14.417 -4.952 11.889 1.00 96.31 234 VAL A C 1
ATOM 1860 O O . VAL A 1 234 ? 14.017 -3.787 11.814 1.00 96.31 234 VAL A O 1
ATOM 1863 N N . LYS A 1 235 ? 15.659 -5.252 12.302 1.00 96.25 235 LYS A N 1
ATOM 1864 C CA . LYS A 1 235 ? 16.642 -4.234 12.721 1.00 96.25 235 LYS A CA 1
ATOM 1865 C C . LYS A 1 235 ? 16.863 -3.182 11.630 1.00 96.25 235 LYS A C 1
ATOM 1867 O O . LYS A 1 235 ? 16.751 -1.990 11.911 1.00 96.25 235 LYS A O 1
ATOM 1872 N N . LYS A 1 236 ? 17.069 -3.605 10.376 1.00 96.81 236 LYS A N 1
ATOM 1873 C CA . LYS A 1 236 ? 17.219 -2.701 9.219 1.00 96.81 236 LYS A CA 1
ATOM 1874 C C . LYS A 1 236 ? 15.985 -1.815 9.011 1.00 96.81 236 LYS A C 1
ATOM 1876 O O . LYS A 1 236 ? 16.122 -0.626 8.721 1.00 96.81 236 LYS A O 1
ATOM 1881 N N . ALA A 1 237 ? 14.774 -2.356 9.152 1.00 95.31 237 ALA A N 1
ATOM 1882 C CA . ALA A 1 237 ? 13.540 -1.581 9.013 1.00 95.31 237 ALA A CA 1
ATOM 1883 C C . ALA A 1 237 ? 13.384 -0.531 10.127 1.00 95.31 237 ALA A C 1
ATOM 1885 O O . ALA A 1 237 ? 13.033 0.621 9.848 1.00 95.31 237 ALA A O 1
ATOM 1886 N N . VAL A 1 238 ? 13.692 -0.904 11.372 1.00 96.31 238 VAL A N 1
ATOM 1887 C CA . VAL A 1 238 ? 13.678 0.005 12.527 1.00 96.31 238 VAL A CA 1
ATOM 1888 C C . VAL A 1 238 ? 14.735 1.097 12.369 1.00 96.31 238 VAL A C 1
ATOM 1890 O O . VAL A 1 238 ? 14.429 2.273 12.555 1.00 96.31 238 VAL A O 1
ATOM 1893 N N . GLU A 1 239 ? 15.951 0.751 11.952 1.00 97.12 239 GLU A N 1
ATOM 1894 C CA . GLU A 1 239 ? 17.033 1.709 11.719 1.00 97.12 239 GLU A CA 1
ATOM 1895 C C . GLU A 1 239 ? 16.674 2.723 10.623 1.00 97.12 239 GLU A C 1
ATOM 1897 O O . GLU A 1 239 ? 16.814 3.930 10.824 1.00 97.12 239 GLU A O 1
ATOM 1902 N N . LYS A 1 240 ? 16.114 2.266 9.492 1.00 97.00 240 LYS A N 1
ATOM 1903 C CA . LYS A 1 240 ? 15.603 3.157 8.434 1.00 97.00 240 LYS A CA 1
ATOM 1904 C C . LYS A 1 240 ? 14.538 4.116 8.969 1.00 97.00 240 LYS A C 1
ATOM 1906 O O . LYS A 1 240 ? 14.535 5.298 8.615 1.00 97.00 240 LYS A O 1
ATOM 1911 N N . LYS A 1 241 ? 13.639 3.636 9.836 1.00 96.00 241 LYS A N 1
ATOM 1912 C CA . LYS A 1 241 ? 12.617 4.481 10.465 1.00 96.00 241 LYS A CA 1
ATOM 1913 C C . LYS A 1 241 ? 13.241 5.504 11.417 1.00 96.00 241 LYS A C 1
ATOM 1915 O O . LYS A 1 241 ? 12.867 6.672 11.329 1.00 96.00 241 LYS A O 1
ATOM 1920 N N . ARG A 1 242 ? 14.209 5.101 12.248 1.00 97.31 242 ARG A N 1
ATOM 1921 C CA . ARG A 1 242 ? 14.971 5.991 13.145 1.00 97.31 242 ARG A CA 1
ATOM 1922 C C . ARG A 1 242 ? 15.701 7.080 12.360 1.00 97.31 242 ARG A C 1
ATOM 1924 O O . ARG A 1 242 ? 15.514 8.253 12.654 1.00 97.31 242 ARG A O 1
ATOM 1931 N N . LYS A 1 243 ? 16.423 6.719 11.293 1.00 97.56 243 LYS A N 1
ATOM 1932 C CA . LYS A 1 243 ? 17.098 7.672 10.390 1.00 97.56 243 LYS A CA 1
ATOM 1933 C C . LYS A 1 243 ? 16.118 8.682 9.780 1.00 97.56 243 LYS A C 1
ATOM 1935 O O . LYS A 1 243 ? 16.399 9.878 9.758 1.00 97.56 243 LYS A O 1
ATOM 1940 N N . LYS A 1 244 ? 14.941 8.225 9.334 1.00 97.38 244 LYS A N 1
ATOM 1941 C CA . LYS A 1 244 ? 13.897 9.104 8.778 1.00 97.38 244 LYS A CA 1
ATOM 1942 C C . LYS A 1 244 ? 13.307 10.052 9.825 1.00 97.38 244 LYS A C 1
ATOM 1944 O O . LYS A 1 244 ? 13.033 11.199 9.491 1.00 97.38 244 LYS A O 1
ATOM 1949 N N . ILE A 1 245 ? 13.090 9.585 11.055 1.00 97.00 245 ILE A N 1
ATOM 1950 C CA . ILE A 1 245 ? 12.610 10.426 12.162 1.00 97.00 245 ILE A CA 1
ATOM 1951 C C . ILE A 1 245 ? 13.672 11.469 12.518 1.00 97.00 245 ILE A C 1
ATOM 1953 O O . ILE A 1 245 ? 13.377 12.653 12.444 1.00 97.00 245 ILE A O 1
ATOM 1957 N N . ALA A 1 246 ? 14.921 11.052 12.737 1.00 96.12 246 ALA A N 1
ATOM 1958 C CA . ALA A 1 246 ? 16.024 11.957 13.054 1.00 96.12 246 ALA A CA 1
ATOM 1959 C C . ALA A 1 246 ? 16.244 13.027 11.967 1.00 96.12 246 ALA A C 1
ATOM 1961 O O . ALA A 1 246 ? 16.528 14.181 12.266 1.00 96.12 246 ALA A O 1
ATOM 1962 N N . SER A 1 247 ? 16.097 12.672 10.685 1.00 94.94 247 SER A N 1
ATOM 1963 C CA . SER A 1 247 ? 16.166 13.643 9.584 1.00 94.94 247 SER A CA 1
ATOM 1964 C C . SER A 1 247 ? 15.010 14.650 9.614 1.00 94.94 247 SER A C 1
ATOM 1966 O O . SER A 1 247 ? 15.234 15.837 9.381 1.00 94.94 247 SER A O 1
ATOM 1968 N N . LYS A 1 248 ? 13.789 14.203 9.934 1.00 95.31 248 LYS A N 1
ATOM 1969 C CA . LYS A 1 248 ? 12.634 15.096 10.095 1.00 95.31 248 LYS A CA 1
ATOM 1970 C C . LYS A 1 248 ? 12.800 16.026 11.288 1.00 95.31 248 LYS A C 1
ATOM 1972 O O . LYS A 1 248 ? 12.569 17.212 11.123 1.00 95.31 248 LYS A O 1
ATOM 1977 N N . GLU A 1 249 ? 13.243 15.500 12.427 1.00 92.25 249 GLU A N 1
ATOM 1978 C CA . GLU A 1 249 ? 13.527 16.283 13.633 1.00 92.25 249 GLU A CA 1
ATOM 1979 C C . GLU A 1 249 ? 14.588 17.345 13.357 1.00 92.25 249 GLU A C 1
ATOM 1981 O O . GLU A 1 249 ? 14.397 18.503 13.696 1.00 92.25 249 GLU A O 1
ATOM 1986 N N . LYS A 1 250 ? 15.672 16.994 12.650 1.00 89.50 250 LYS A N 1
ATOM 1987 C CA . 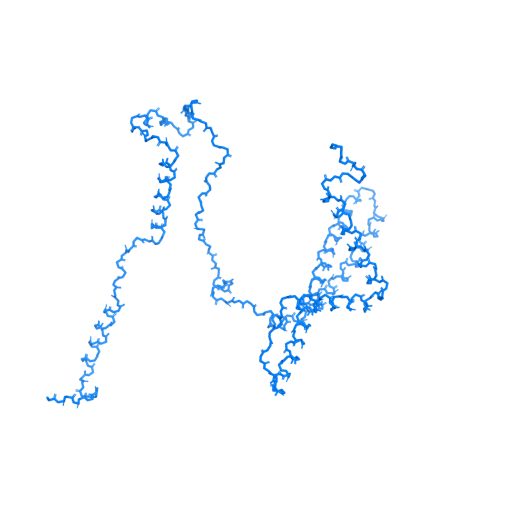LYS A 1 250 ? 16.678 17.974 12.212 1.00 89.50 250 LYS A CA 1
ATOM 1988 C C . LYS A 1 250 ? 16.074 19.088 11.352 1.00 89.50 250 LYS A C 1
ATOM 1990 O O . LYS A 1 250 ? 16.448 20.237 11.536 1.00 89.50 250 LYS A O 1
ATOM 1995 N N . LYS A 1 251 ? 15.156 18.756 10.436 1.00 90.25 251 LYS A N 1
ATOM 1996 C CA . LYS A 1 251 ? 14.498 19.728 9.547 1.00 90.25 251 LYS A CA 1
ATOM 1997 C C . LYS A 1 251 ? 13.410 20.553 10.245 1.00 90.25 251 LYS A C 1
ATOM 1999 O O . LYS A 1 251 ? 13.130 21.656 9.799 1.00 90.25 251 LYS A O 1
ATOM 2004 N N . SER A 1 252 ? 12.786 20.033 11.299 1.00 90.31 252 SER A N 1
ATOM 2005 C CA . SER A 1 252 ? 11.751 20.742 12.059 1.00 90.31 252 SER A CA 1
ATOM 2006 C C . SER A 1 252 ? 12.310 21.660 13.144 1.00 90.31 252 SER A C 1
ATOM 2008 O O . SER A 1 252 ? 11.530 22.313 13.829 1.00 90.31 252 SER A O 1
ATOM 2010 N N . ARG A 1 253 ? 13.633 21.688 13.354 1.00 85.25 253 ARG A N 1
ATOM 2011 C CA . ARG A 1 253 ? 14.254 22.603 14.316 1.00 85.25 253 ARG A CA 1
ATOM 2012 C C . ARG A 1 253 ? 14.114 24.046 13.815 1.00 85.25 253 ARG A C 1
ATOM 2014 O O . ARG A 1 253 ? 14.503 24.298 12.677 1.00 85.25 253 ARG A O 1
ATOM 2021 N N . PRO A 1 254 ? 13.612 24.978 14.647 1.00 86.12 254 PRO A N 1
ATOM 2022 C CA . PRO A 1 254 ? 13.497 26.387 14.269 1.00 86.12 254 PRO A CA 1
ATOM 2023 C C . PRO A 1 254 ? 14.868 27.060 14.104 1.00 86.12 254 PRO A C 1
ATOM 2025 O O . PRO A 1 254 ? 15.010 27.946 13.272 1.00 86.12 254 PRO A O 1
ATOM 2028 N N . PHE A 1 255 ? 15.887 26.588 14.830 1.00 80.94 255 PHE A N 1
ATOM 2029 C CA . PHE A 1 255 ? 17.241 27.140 14.795 1.00 80.94 255 PHE A CA 1
ATOM 2030 C C . PHE A 1 255 ? 18.269 26.122 14.304 1.00 80.94 255 PHE A C 1
ATOM 2032 O O . PHE A 1 255 ? 18.166 24.911 14.562 1.00 80.94 255 PHE A O 1
ATOM 2039 N N . ALA A 1 256 ? 19.292 26.631 13.613 1.00 76.44 256 ALA A N 1
ATOM 2040 C CA . ALA A 1 256 ? 20.433 25.837 13.188 1.00 76.44 256 ALA A CA 1
ATOM 2041 C C . ALA A 1 256 ? 21.122 25.204 14.406 1.00 76.44 256 ALA A C 1
ATOM 2043 O O . ALA A 1 256 ? 21.146 25.753 15.508 1.00 76.44 256 ALA A O 1
ATOM 2044 N N . LYS A 1 257 ? 21.677 24.003 14.222 1.00 70.69 257 LYS A N 1
ATOM 2045 C CA . LYS A 1 257 ? 22.396 23.303 15.290 1.00 70.69 257 LYS A CA 1
ATOM 2046 C C . LYS A 1 257 ? 23.608 24.151 15.706 1.00 70.69 257 LYS A C 1
ATOM 2048 O O . LYS A 1 257 ? 24.594 24.161 14.983 1.00 70.69 257 LYS A O 1
ATOM 2053 N N . GLY A 1 258 ? 23.527 24.798 16.868 1.00 72.44 258 GLY A N 1
ATOM 2054 C CA . GLY A 1 258 ? 24.601 25.631 17.415 1.00 72.44 258 GLY A CA 1
ATOM 2055 C C . GLY A 1 258 ? 24.424 27.140 17.228 1.00 72.44 258 GLY A C 1
ATOM 2056 O O . GLY A 1 258 ? 25.350 27.867 17.566 1.00 72.44 258 GLY A O 1
ATOM 2057 N N . ALA A 1 259 ? 23.277 27.619 16.730 1.00 67.94 259 ALA A N 1
ATOM 2058 C CA . ALA A 1 259 ? 22.937 29.034 16.865 1.00 67.94 259 ALA A CA 1
ATOM 2059 C C . ALA A 1 259 ? 22.771 29.336 18.363 1.00 67.94 259 ALA A C 1
ATOM 2061 O O . ALA A 1 259 ? 21.913 28.735 19.012 1.00 67.94 259 ALA A O 1
ATOM 2062 N N . LYS A 1 260 ? 23.661 30.165 18.915 1.00 67.31 260 LYS A N 1
ATOM 2063 C CA . LYS A 1 260 ? 23.468 30.762 20.236 1.00 67.31 260 LYS A CA 1
ATOM 2064 C C . LYS A 1 260 ? 22.372 31.812 20.088 1.00 67.31 260 LYS A C 1
ATOM 2066 O O . LYS A 1 260 ? 22.352 32.529 19.090 1.00 67.31 260 LYS A O 1
ATOM 2071 N N . ASP A 1 261 ? 21.451 31.841 21.040 1.00 65.19 261 ASP A N 1
ATOM 2072 C CA . ASP A 1 261 ? 20.494 32.930 21.165 1.00 65.19 261 ASP A CA 1
ATOM 2073 C C . ASP A 1 261 ? 21.294 34.161 21.611 1.00 65.19 261 ASP A C 1
ATOM 2075 O O . ASP A 1 261 ? 21.624 34.292 22.787 1.00 65.19 261 ASP A O 1
ATOM 2079 N N . ASP A 1 262 ? 21.708 34.997 20.657 1.00 63.03 262 ASP A N 1
ATOM 2080 C CA . ASP A 1 262 ? 22.285 36.306 20.958 1.00 63.03 262 ASP A CA 1
ATOM 2081 C C . ASP A 1 262 ? 21.127 37.209 21.417 1.00 63.03 262 ASP A C 1
ATOM 2083 O O . ASP A 1 262 ? 20.397 37.776 20.598 1.00 63.03 262 ASP A O 1
ATOM 2087 N N . ALA A 1 263 ? 20.915 37.243 22.733 1.00 52.09 263 ALA A N 1
ATOM 2088 C CA . ALA A 1 263 ? 20.016 38.148 23.444 1.00 52.09 263 ALA A CA 1
ATOM 2089 C C . ALA A 1 263 ? 20.832 39.071 24.352 1.00 52.09 263 ALA A C 1
ATOM 2091 O O . ALA A 1 263 ? 21.781 38.564 24.997 1.00 52.09 263 ALA A O 1
#